Protein 8CKG (pdb70)

Radius of gyration: 29.73 Å; Cα contacts (8 Å, |Δi|>4): 485; chains: 2; bounding box: 38×96×74 Å

B-factor: mean 51.29, std 24.25, range [19.47, 117.97]

Organism: Homo sapiens (NCBI:txid9606)

Sequence (209 aa):
MFWTGWGPWERCTAQCGGGIQARRRICENGPDCAGCNVEYQSCNTNPCPELKKTTPWTPWTPVHYEQRFRYTCKARLADPNLLEVGRQRIEMRYCCMFWTGWGPWERCTAQCGGGIQARRRICENGPDCAGCNVEYQSCNTNPCPELKKTTPWTPWTPVNHYEQRFRYTCKARLADPNLLEVGRQRIEMRYCSSDGTSGCSTGTLEVLF

Foldseek 3Di:
DAKDDKADWDDFPDQACKTKTKIAIDDPPDHDDPDDGMDMDIDRHHWADKDKDKDDWDDWDDPVDTDIDIDMDIDRDNDCVVDDDDDDDDDDDDDD/DDKDDKDDFDDFPDQAQKGKTKIFIDDPPDDDDPDDGMDMDIDRNHFADKDKDKDDWDDWDCDVPDTDIDIGMDIDRDNDCVVDDDDDDDDDDDDCPPVNHDVHPDHDDDDDD

Structure (mmCIF, N/CA/C/O backbone):
data_8CKG
#
_entry.id   8CKG
#
_cell.length_a   105.081
_cell.length_b   29.286
_cell.length_c   90.429
_cell.angle_alpha   90.00
_cell.angle_beta   100.46
_cell.angle_gamma   90.00
#
_symmetry.space_group_name_H-M   'C 1 2 1'
#
loop_
_entity.id
_entity.type
_entity.pdbx_description
1 polymer Semaphorin-5A
2 non-polymer 'SULFATE ION'
3 non-polymer alpha-D-mannopyranose
4 water water
#
loop_
_atom_site.group_PDB
_atom_site.id
_atom_site.type_symbol
_atom_site.label_atom_id
_atom_site.label_alt_id
_atom_site.label_comp_id
_atom_site.label_asym_id
_atom_site.label_entity_id
_atom_site.label_seq_id
_atom_site.pdbx_PDB_ins_code
_atom_site.Cartn_x
_atom_site.Cartn_y
_atom_site.Cartn_z
_atom_site.occupancy
_atom_site.B_iso_or_equiv
_atom_site.auth_seq_id
_atom_site.auth_comp_id
_atom_site.auth_asym_id
_atom_site.auth_atom_id
_atom_site.pdbx_PDB_model_num
ATOM 1 N N . MET A 1 6 ? 11.671 -33.818 35.643 1.00 104.38 654 MET A N 1
ATOM 2 C CA . MET A 1 6 ? 11.200 -33.027 36.776 1.00 100.88 654 MET A CA 1
ATOM 3 C C . MET A 1 6 ? 12.038 -33.245 38.032 1.00 101.40 654 MET A C 1
ATOM 4 O O . MET A 1 6 ? 12.083 -34.347 38.574 1.00 99.81 654 MET A O 1
ATOM 9 N N . PHE A 1 7 ? 12.680 -32.183 38.508 1.00 97.26 655 PHE A N 1
ATOM 10 C CA . PHE A 1 7 ? 13.475 -32.234 39.725 1.00 95.27 655 PHE A CA 1
ATOM 11 C C . PHE A 1 7 ? 13.314 -30.919 40.475 1.00 95.82 655 PHE A C 1
ATOM 12 O O . PHE A 1 7 ? 13.218 -29.854 39.858 1.00 94.39 655 PHE A O 1
ATOM 20 N N . TRP A 1 8 ? 13.276 -30.997 41.803 1.00 92.79 656 TRP A N 1
ATOM 21 C CA . TRP A 1 8 ? 13.228 -29.785 42.608 1.00 86.99 656 TRP A CA 1
ATOM 22 C C . TRP A 1 8 ? 14.539 -29.021 42.503 1.00 87.65 656 TRP A C 1
ATOM 23 O O . TRP A 1 8 ? 15.613 -29.604 42.336 1.00 89.37 656 TRP A O 1
ATOM 34 N N . THR A 1 9 ? 14.445 -27.701 42.613 1.00 86.49 657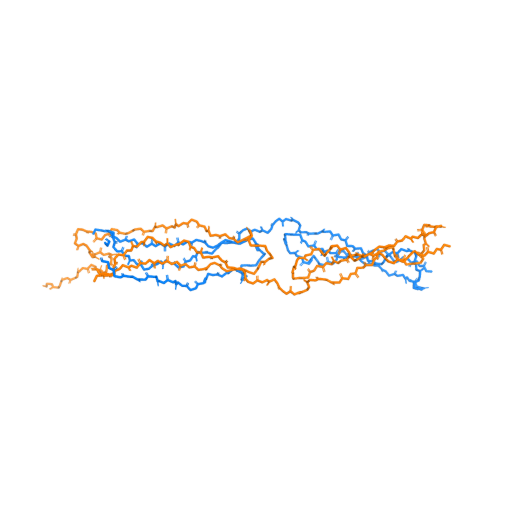 THR A N 1
ATOM 35 C CA . THR A 1 9 ? 15.635 -26.933 42.920 1.00 86.43 657 THR A CA 1
ATOM 36 C C . THR A 1 9 ? 15.917 -27.032 44.415 1.00 83.59 657 THR A C 1
ATOM 37 O O . THR A 1 9 ? 15.105 -27.534 45.198 1.00 81.55 657 THR A O 1
ATOM 41 N N . GLY A 1 10 ? 17.088 -26.552 44.816 1.00 83.64 658 GLY A N 1
ATOM 42 C CA . GLY A 1 10 ? 17.373 -26.451 46.232 1.00 80.97 658 GLY A CA 1
ATOM 43 C C . GLY A 1 10 ? 16.411 -25.500 46.918 1.00 79.28 658 GLY A C 1
ATOM 44 O O . GLY A 1 10 ? 15.815 -24.621 46.291 1.00 81.07 658 GLY A O 1
ATOM 45 N N . TRP A 1 11 ? 16.242 -25.694 48.222 1.00 79.58 659 TRP A N 1
ATOM 46 C CA . TRP A 1 11 ? 15.359 -24.822 48.986 1.00 72.81 659 TRP A CA 1
ATOM 47 C C . TRP A 1 11 ? 15.874 -23.387 48.971 1.00 80.59 659 TRP A C 1
ATOM 48 O O . TRP A 1 11 ? 17.077 -23.140 49.096 1.00 82.56 659 TRP A O 1
ATOM 59 N N . GLY A 1 12 ? 14.951 -22.435 48.823 1.00 76.70 660 GLY A N 1
ATOM 60 C CA . GLY A 1 12 ? 15.269 -21.035 48.990 1.00 72.12 660 GLY A CA 1
ATOM 61 C C . GLY A 1 12 ? 15.405 -20.686 50.458 1.00 71.25 660 GLY A C 1
ATOM 62 O O . GLY A 1 12 ? 15.089 -21.491 51.339 1.00 69.41 660 GLY A O 1
ATOM 63 N N . PRO A 1 13 ? 15.880 -19.480 50.753 1.00 75.39 661 PRO A N 1
ATOM 64 C CA . PRO A 1 13 ? 16.084 -19.092 52.153 1.00 66.82 661 PRO A CA 1
ATOM 65 C C . PRO A 1 13 ? 14.758 -18.876 52.866 1.00 68.39 661 PRO A C 1
ATOM 66 O O . PRO A 1 13 ? 13.718 -18.645 52.244 1.00 70.25 661 PRO A O 1
ATOM 70 N N . TRP A 1 14 ? 14.800 -18.978 54.197 1.00 67.34 662 TRP A N 1
ATOM 71 C CA . TRP A 1 14 ? 13.609 -18.710 54.995 1.00 62.12 662 TRP A CA 1
ATOM 72 C C . TRP A 1 14 ? 13.163 -17.262 54.812 1.00 60.88 662 TRP A C 1
ATOM 73 O O . TRP A 1 14 ? 13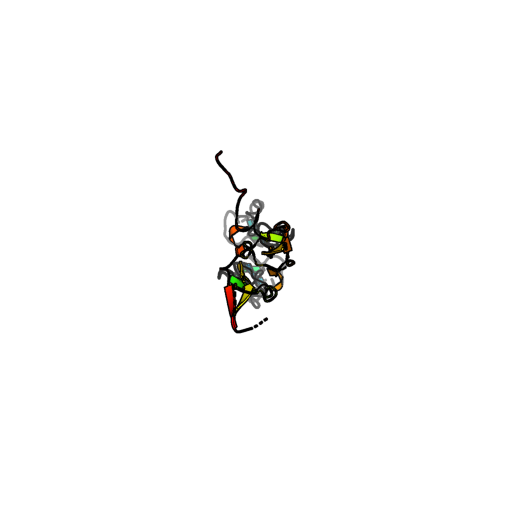.970 -16.334 54.910 1.00 58.22 662 TRP A O 1
ATOM 84 N N . GLU A 1 15 ? 11.870 -17.073 54.555 1.00 61.58 663 GLU A N 1
ATOM 85 C CA . GLU A 1 15 ? 11.288 -15.748 54.430 1.00 57.32 663 GLU A CA 1
ATOM 86 C C . GLU A 1 15 ? 11.244 -15.041 55.790 1.00 61.78 663 GLU A C 1
ATOM 87 O O . GLU A 1 15 ? 11.529 -15.625 56.842 1.00 57.29 663 GLU A O 1
ATOM 93 N N . ARG A 1 16 ? 10.891 -13.755 55.758 1.00 61.99 664 ARG A N 1
ATOM 94 C CA . ARG A 1 16 ? 10.830 -12.969 56.982 1.00 54.13 664 ARG A CA 1
ATOM 95 C C . ARG A 1 16 ? 9.841 -13.591 57.960 1.00 56.12 664 ARG A C 1
ATOM 96 O O . ARG A 1 16 ? 8.769 -14.062 57.573 1.00 61.62 664 ARG A O 1
ATOM 98 N N . CYS A 1 17 ? 10.226 -13.622 59.229 1.00 50.57 665 CYS A N 1
ATOM 99 C CA . CYS A 1 17 ? 9.336 -14.108 60.273 1.00 52.03 665 CYS A CA 1
ATOM 100 C C . CYS A 1 17 ? 8.092 -13.229 60.376 1.00 52.95 665 CYS A C 1
ATOM 101 O O . CYS A 1 17 ? 8.170 -12.000 60.287 1.00 53.31 665 CYS A O 1
ATOM 104 N N . THR A 1 18 ? 6.932 -13.864 60.572 1.00 50.52 666 THR A N 1
ATOM 105 C CA . THR A 1 18 ? 5.690 -13.101 60.690 1.00 53.42 666 THR A CA 1
ATOM 106 C C . THR A 1 18 ? 5.593 -12.328 61.992 1.00 53.19 666 THR A C 1
ATOM 107 O O . THR A 1 18 ? 4.728 -11.455 62.109 1.00 54.37 666 THR A O 1
ATOM 111 N N . ALA A 1 19 ? 6.440 -12.628 62.972 1.00 48.09 667 ALA A N 1
ATOM 112 C CA . ALA A 1 19 ? 6.440 -11.919 64.241 1.00 45.00 667 ALA A CA 1
ATOM 113 C C . ALA A 1 19 ? 7.867 -11.565 64.631 1.00 47.14 667 ALA A C 1
ATOM 114 O O . ALA A 1 19 ? 8.815 -12.272 64.274 1.00 43.09 667 ALA A O 1
ATOM 116 N N . GLN A 1 20 ? 8.012 -10.465 65.376 1.00 43.33 668 GLN A N 1
ATOM 117 C CA . GLN A 1 20 ? 9.296 -10.086 65.952 1.00 42.40 668 GLN A CA 1
ATOM 118 C C . GLN A 1 20 ? 9.560 -10.759 67.288 1.00 40.22 668 GLN A C 1
ATOM 119 O O . GLN A 1 20 ? 10.719 -10.860 67.701 1.00 44.77 668 GLN A O 1
ATOM 125 N N . CYS A 1 21 ? 8.514 -11.221 67.962 1.00 39.56 669 CYS A N 1
ATOM 126 C CA . CYS A 1 21 ? 8.621 -11.840 69.274 1.00 38.76 669 CYS A CA 1
ATOM 127 C C . CYS A 1 21 ? 7.356 -12.650 69.512 1.00 37.01 669 CYS A C 1
ATOM 128 O O . CYS A 1 21 ? 6.388 -12.560 68.759 1.00 42.29 669 CYS A O 1
ATOM 131 N N . GLY A 1 22 ? 7.378 -13.450 70.569 1.00 33.93 670 GLY A N 1
ATOM 132 C CA . GLY A 1 22 ? 6.182 -14.169 70.949 1.00 40.85 670 GLY A CA 1
ATOM 133 C C . GLY A 1 22 ? 5.813 -15.331 70.063 1.00 44.18 670 GLY A C 1
ATOM 134 O O . GLY A 1 22 ? 4.752 -15.927 70.268 1.00 48.97 670 GLY A O 1
ATOM 135 N N . GLY A 1 23 ? 6.656 -15.682 69.093 1.00 39.38 671 GLY A N 1
ATOM 136 C CA . GLY A 1 23 ? 6.413 -16.830 68.251 1.00 37.18 671 GLY A CA 1
ATOM 137 C C . GLY A 1 23 ? 5.699 -16.452 66.973 1.00 42.46 671 GLY A C 1
ATOM 138 O O . GLY A 1 23 ? 4.524 -16.069 66.999 1.00 42.87 671 GLY A O 1
ATOM 139 N N . GLY A 1 24 ? 6.421 -16.510 65.855 1.00 42.56 672 GLY A N 1
ATOM 140 C CA . GLY A 1 24 ? 5.837 -16.377 64.535 1.00 48.09 672 GLY A CA 1
ATOM 141 C C . GLY A 1 24 ? 6.193 -17.560 63.657 1.00 41.73 672 GLY A C 1
ATOM 142 O O . GLY A 1 24 ? 6.638 -18.599 64.149 1.00 47.43 672 GLY A O 1
ATOM 143 N N . ILE A 1 25 ? 6.004 -17.423 62.349 1.00 49.77 673 ILE A N 1
ATOM 144 C CA . ILE A 1 25 ? 6.348 -18.479 61.410 1.00 54.28 673 ILE A CA 1
ATOM 145 C C . ILE A 1 25 ? 7.088 -17.874 60.222 1.00 51.23 673 ILE A C 1
ATOM 146 O O . ILE A 1 25 ? 6.993 -16.676 59.933 1.00 51.76 673 ILE A O 1
ATOM 151 N N . GLN A 1 26 ? 7.851 -18.727 59.542 1.00 51.93 674 GLN A N 1
ATOM 152 C CA . GLN A 1 26 ? 8.547 -18.355 58.320 1.00 51.35 674 GLN A CA 1
ATOM 153 C C . GLN A 1 26 ? 8.487 -19.527 57.357 1.00 56.02 674 GLN A C 1
ATOM 154 O O . GLN A 1 26 ? 8.364 -20.681 57.774 1.00 54.23 674 GLN A O 1
ATOM 160 N N . ALA A 1 27 ? 8.571 -19.223 56.063 1.00 57.92 675 ALA A N 1
ATOM 161 C CA . ALA A 1 27 ? 8.494 -20.237 55.027 1.00 55.32 675 ALA A CA 1
ATOM 162 C C . ALA A 1 27 ? 9.760 -20.231 54.186 1.00 63.70 675 ALA A C 1
ATOM 163 O O . ALA A 1 27 ? 10.425 -19.200 54.035 1.00 59.13 675 ALA A O 1
ATOM 165 N N . ARG A 1 28 ? 10.085 -21.408 53.654 1.00 64.79 676 ARG A N 1
ATOM 166 C CA . ARG A 1 28 ? 11.118 -21.606 52.650 1.00 61.20 676 ARG A CA 1
ATOM 167 C C . ARG A 1 28 ? 10.459 -22.255 51.439 1.00 68.83 676 ARG A C 1
ATOM 168 O O . ARG A 1 28 ? 9.454 -22.966 51.571 1.00 69.68 676 ARG A O 1
ATOM 176 N N . ARG A 1 29 ? 11.001 -21.998 50.252 1.00 67.64 677 ARG A N 1
ATOM 177 C CA . ARG A 1 29 ? 10.352 -22.461 49.035 1.00 70.66 677 ARG A CA 1
ATOM 178 C C . ARG A 1 29 ? 11.383 -23.013 48.062 1.00 70.91 677 ARG A C 1
ATOM 179 O O . ARG A 1 29 ? 12.582 -22.744 48.172 1.00 71.29 677 ARG A O 1
ATOM 187 N N . ARG A 1 30 ? 10.888 -23.814 47.116 1.00 76.34 678 ARG A N 1
ATOM 188 C CA . ARG A 1 30 ? 11.670 -24.343 46.003 1.00 75.80 678 ARG A CA 1
ATOM 189 C C . ARG A 1 30 ? 10.714 -24.634 44.851 1.00 78.45 678 ARG A C 1
ATOM 190 O O . ARG A 1 30 ? 9.495 -24.703 45.032 1.00 76.99 678 ARG A O 1
ATOM 198 N N . ILE A 1 31 ? 11.276 -24.809 43.655 1.00 80.77 679 ILE A N 1
ATOM 199 C CA . ILE A 1 31 ? 10.494 -24.905 42.427 1.00 83.12 679 ILE A CA 1
ATOM 200 C C . ILE A 1 31 ? 10.758 -26.246 41.758 1.00 85.22 679 ILE A C 1
ATOM 201 O O . ILE A 1 31 ? 11.900 -26.714 41.713 1.00 86.14 679 ILE A O 1
ATOM 203 N N . CYS A 1 32 ? 9.698 -26.865 41.248 1.00 86.16 680 CYS A N 1
ATOM 204 C CA . CYS A 1 32 ? 9.824 -28.101 40.479 1.00 88.53 680 CYS A CA 1
ATOM 205 C C . CYS A 1 32 ? 10.073 -27.742 39.020 1.00 91.71 680 CYS A C 1
ATOM 206 O O . CYS A 1 32 ? 9.157 -27.336 38.304 1.00 92.81 680 CYS A O 1
ATOM 209 N N . GLU A 1 33 ? 11.313 -27.902 38.571 1.00 93.41 681 GLU A N 1
ATOM 210 C CA . GLU A 1 33 ? 11.668 -27.556 37.203 1.00 98.71 681 GLU A CA 1
ATOM 211 C C . GLU A 1 33 ? 11.225 -28.642 36.231 1.00 103.58 681 GLU A C 1
ATOM 212 O O . GLU A 1 33 ? 11.236 -29.833 36.556 1.00 100.12 681 GLU A O 1
ATOM 218 N N . ASN A 1 34 ? 10.821 -28.210 35.033 1.00 107.63 682 ASN A N 1
ATOM 219 C CA . ASN A 1 34 ? 10.488 -29.089 33.905 1.00 117.97 682 ASN A CA 1
ATOM 220 C C . ASN A 1 34 ? 9.197 -29.876 34.128 1.00 115.17 682 ASN A C 1
ATOM 221 O O . ASN A 1 34 ? 9.037 -30.975 33.589 1.00 113.75 682 ASN A O 1
ATOM 226 N N . GLY A 1 35 ? 8.264 -29.332 34.907 1.00 109.54 683 GLY A N 1
ATOM 227 C CA . GLY A 1 35 ? 7.000 -29.990 35.135 1.00 103.10 683 GLY A CA 1
ATOM 228 C C . GLY A 1 35 ? 6.411 -29.629 36.479 1.00 103.35 683 GLY A C 1
ATOM 229 O O . GLY A 1 35 ? 7.069 -29.012 37.321 1.00 107.35 683 GLY A O 1
ATOM 230 N N . PRO A 1 36 ? 5.154 -30.006 36.710 1.00 106.34 684 PRO A N 1
ATOM 231 C CA . PRO A 1 36 ? 4.510 -29.659 37.984 1.00 105.48 684 PRO A CA 1
ATOM 232 C C . PRO A 1 36 ? 4.704 -30.702 39.077 1.00 107.34 684 PRO A C 1
ATOM 233 O O . PRO A 1 36 ? 4.759 -30.357 40.263 1.00 106.88 684 PRO A O 1
ATOM 237 N N . ASP A 1 37 ? 4.830 -31.968 38.692 1.00 110.61 685 ASP A N 1
ATOM 238 C CA . ASP A 1 37 ? 4.591 -33.096 39.598 1.00 108.92 685 ASP A CA 1
ATOM 239 C C . ASP A 1 37 ? 5.875 -3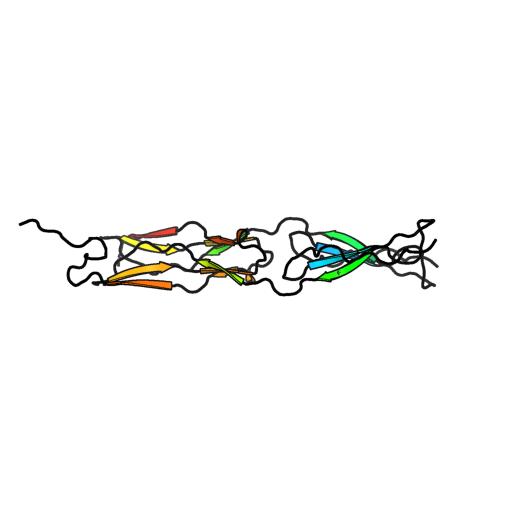3.701 40.158 1.00 104.35 685 ASP A C 1
ATOM 240 O O . ASP A 1 37 ? 6.062 -34.918 40.110 1.00 104.92 685 ASP A O 1
ATOM 245 N N . CYS A 1 38 ? 6.773 -32.892 40.713 1.00 99.17 686 CYS A N 1
ATOM 246 C CA . CYS A 1 38 ? 7.834 -33.466 41.528 1.00 91.84 686 CYS A CA 1
ATOM 247 C C . CYS A 1 38 ? 7.225 -34.071 42.788 1.00 88.07 686 CYS A C 1
ATOM 248 O O . CYS A 1 38 ? 6.170 -33.641 43.258 1.00 86.52 686 CYS A O 1
ATOM 251 N N . ALA A 1 39 ? 7.889 -35.084 43.333 1.00 88.40 687 ALA A N 1
ATOM 252 C CA . ALA A 1 39 ? 7.407 -35.712 44.555 1.00 86.85 687 ALA A CA 1
ATOM 253 C C . ALA A 1 39 ? 7.809 -34.886 45.770 1.00 83.64 687 ALA A C 1
ATOM 254 O O . ALA A 1 39 ? 8.991 -34.587 45.971 1.00 83.23 687 ALA A O 1
ATOM 256 N N . GLY A 1 40 ? 6.831 -34.528 46.581 1.00 81.53 688 GLY A N 1
ATOM 257 C CA . GLY A 1 40 ? 7.087 -33.784 47.791 1.00 78.48 688 GLY A CA 1
ATOM 258 C C . GLY A 1 40 ? 6.502 -32.388 47.748 1.00 79.94 688 GLY A C 1
ATOM 259 O O . GLY A 1 40 ? 5.600 -32.079 46.964 1.00 80.33 688 GLY A O 1
ATOM 260 N N . CYS A 1 41 ? 7.060 -31.519 48.587 1.00 74.39 689 CYS A N 1
ATOM 261 C CA . CYS A 1 41 ? 6.481 -30.221 48.882 1.00 72.44 689 CYS A CA 1
ATOM 262 C C . CYS A 1 41 ? 7.389 -29.105 48.389 1.00 72.44 689 CYS A C 1
ATOM 263 O O . CYS A 1 41 ? 8.619 -29.241 48.359 1.00 72.91 689 CYS A O 1
ATOM 266 N N . ASN A 1 42 ? 6.762 -27.997 47.999 1.00 72.19 690 ASN A N 1
ATOM 267 C CA . ASN A 1 42 ? 7.477 -26.812 47.542 1.00 73.60 690 ASN A CA 1
ATOM 268 C C . ASN A 1 42 ? 7.621 -25.746 48.620 1.00 69.72 690 ASN A C 1
ATOM 269 O O . ASN A 1 42 ? 8.344 -24.765 48.411 1.00 69.70 690 ASN A O 1
ATOM 274 N N . VAL A 1 43 ? 6.932 -25.895 49.744 1.00 73.18 691 VAL A N 1
ATOM 275 C CA . VAL A 1 43 ? 7.001 -24.930 50.831 1.00 64.83 691 VAL A CA 1
ATOM 276 C C . VAL A 1 43 ? 7.129 -25.688 52.143 1.00 66.54 691 VAL A C 1
ATOM 277 O O . VAL A 1 43 ? 6.560 -26.772 52.309 1.00 66.11 691 VAL A O 1
ATOM 281 N N . GLU A 1 44 ? 7.914 -25.134 53.059 1.00 61.00 692 GLU A N 1
ATOM 282 C CA . GLU A 1 44 ? 7.992 -25.616 54.424 1.00 59.14 692 GLU A CA 1
ATOM 283 C C . GLU A 1 44 ? 7.856 -24.423 55.353 1.00 59.03 692 GLU A C 1
ATOM 284 O O . GLU A 1 44 ? 8.226 -23.305 54.999 1.00 56.52 692 GLU A O 1
ATOM 290 N N . TYR A 1 45 ? 7.314 -24.670 56.540 1.00 58.56 693 TYR A N 1
ATOM 291 C CA . TYR A 1 45 ? 7.195 -23.661 57.581 1.00 55.24 693 TYR A CA 1
ATOM 292 C C . TYR A 1 45 ? 7.931 -24.125 58.828 1.00 52.43 693 TYR A C 1
ATOM 293 O O . TYR A 1 45 ? 7.917 -25.311 59.161 1.00 55.98 693 TYR A O 1
ATOM 302 N N . GLN A 1 46 ? 8.579 -23.188 59.515 1.00 54.91 694 GLN A N 1
ATOM 303 C CA . GLN A 1 46 ? 9.118 -23.432 60.844 1.00 51.84 694 GLN A CA 1
ATOM 304 C C . GLN A 1 46 ? 8.779 -22.245 61.735 1.00 51.62 694 GLN A C 1
ATOM 305 O O . GLN A 1 46 ? 8.422 -21.164 61.256 1.00 48.67 694 GLN A O 1
ATOM 311 N N . SER A 1 47 ? 8.856 -22.465 63.044 1.00 46.70 695 SER A N 1
ATOM 312 C CA . SER A 1 47 ? 8.638 -21.371 63.973 1.00 47.20 695 SER A CA 1
ATOM 313 C C . SER A 1 47 ? 9.883 -20.489 64.047 1.00 48.90 695 SER A C 1
ATOM 314 O O . SER A 1 47 ? 11.009 -20.926 63.786 1.00 53.21 695 SER A O 1
ATOM 317 N N . CYS A 1 48 ? 9.669 -19.230 64.411 1.00 41.59 696 CYS A N 1
ATOM 318 C CA . CYS A 1 48 ? 10.764 -18.279 64.517 1.00 45.78 696 CYS A CA 1
ATOM 319 C C . CYS A 1 48 ? 10.399 -17.242 65.563 1.00 40.37 696 CYS A C 1
ATOM 320 O O . CYS A 1 48 ? 9.228 -17.080 65.919 1.00 43.23 696 CYS A O 1
ATOM 323 N N . ASN A 1 49 ? 11.427 -16.551 66.060 1.00 40.46 697 ASN A N 1
ATOM 324 C CA . ASN A 1 49 ? 11.281 -15.456 67.021 1.00 35.54 697 ASN A CA 1
ATOM 325 C C . ASN A 1 49 ? 10.344 -15.850 68.158 1.00 31.78 697 ASN A C 1
ATOM 326 O O . ASN A 1 49 ? 9.343 -15.189 68.446 1.00 33.24 697 ASN A O 1
ATOM 331 N N . THR A 1 50 ? 10.692 -16.961 68.791 1.00 29.23 698 THR A N 1
ATOM 332 C CA . THR A 1 50 ? 10.001 -17.448 69.973 1.00 31.39 698 THR A CA 1
ATOM 333 C C . THR A 1 50 ? 10.466 -16.754 71.251 1.00 32.72 698 THR A C 1
ATOM 334 O O . THR A 1 50 ? 9.946 -17.058 72.330 1.00 32.72 698 THR A O 1
ATOM 338 N N . ASN A 1 51 ? 11.429 -15.850 71.161 1.00 32.89 699 ASN A N 1
ATOM 339 C CA . ASN A 1 51 ? 11.747 -14.993 72.288 1.00 28.59 699 ASN A CA 1
ATOM 340 C C . ASN A 1 51 ? 10.468 -14.301 72.745 1.00 31.93 699 ASN A C 1
ATOM 341 O O . ASN A 1 51 ? 9.732 -13.758 71.904 1.00 31.37 699 ASN A O 1
ATOM 346 N N . PRO A 1 52 ? 10.129 -14.357 74.038 1.00 32.52 700 PRO A N 1
ATOM 347 C CA . PRO A 1 52 ? 8.897 -13.709 74.499 1.00 32.48 700 PRO A CA 1
ATOM 348 C C . PRO A 1 52 ? 8.961 -12.221 74.222 1.00 31.47 700 PRO A C 1
ATOM 349 O O . PRO A 1 52 ? 10.038 -11.613 74.226 1.00 31.80 700 PRO A O 1
ATOM 353 N N . CYS A 1 53 ? 7.799 -11.645 73.947 1.00 30.71 701 CYS A N 1
ATOM 354 C CA . CYS A 1 53 ? 7.735 -10.203 73.762 1.00 30.38 701 CYS A CA 1
ATOM 355 C C . CYS A 1 53 ? 8.140 -9.500 75.050 1.00 28.69 701 CYS A C 1
ATOM 356 O O . CYS A 1 53 ? 7.869 -10.006 76.152 1.00 30.43 701 CYS A O 1
ATOM 359 N N . PRO A 1 54 ? 8.819 -8.363 74.959 1.00 25.68 702 PRO A N 1
ATOM 360 C CA . PRO A 1 54 ? 9.179 -7.625 76.166 1.00 30.30 702 PRO A CA 1
ATOM 361 C C . PRO A 1 54 ? 7.937 -7.061 76.826 1.00 24.41 702 PRO A C 1
ATOM 362 O O . PRO A 1 54 ? 6.881 -6.884 76.209 1.00 27.10 702 PRO A O 1
ATOM 366 N N . GLU A 1 55 ? 8.048 -6.799 78.113 1.00 24.34 703 GLU A N 1
ATOM 367 C CA . GLU A 1 55 ? 6.976 -6.073 78.786 1.00 24.77 703 GLU A CA 1
ATOM 368 C C . GLU A 1 55 ? 7.211 -4.581 78.586 1.00 23.48 703 GLU A C 1
ATOM 369 O O . GLU A 1 55 ? 8.153 -4.021 79.152 1.00 21.85 703 GLU A O 1
ATOM 375 N N . LEU A 1 56 ? 6.354 -3.940 77.787 1.00 22.68 704 LEU A N 1
ATOM 376 C CA . LEU A 1 56 ? 6.429 -2.506 77.556 1.00 24.04 704 LEU A CA 1
ATOM 377 C C . LEU A 1 56 ? 5.597 -1.769 78.600 1.00 24.79 704 LEU A C 1
ATOM 378 O O . LEU A 1 56 ? 4.527 -2.233 78.991 1.00 24.37 704 LEU A O 1
ATOM 383 N N . LYS A 1 57 ? 6.110 -0.630 79.067 1.00 27.08 705 LYS A N 1
ATOM 384 C CA . LYS A 1 57 ? 5.514 0.093 80.182 1.00 24.95 705 LYS A CA 1
ATOM 385 C C . LYS A 1 57 ? 5.387 1.584 79.867 1.00 26.84 705 LYS A C 1
ATOM 386 O O . LYS A 1 57 ? 6.320 2.215 79.358 1.00 23.99 705 LYS A O 1
ATOM 392 N N . LYS A 1 58 ? 4.224 2.137 80.178 1.00 22.07 706 LYS A N 1
ATOM 393 C CA . LYS A 1 58 ? 3.958 3.562 80.033 1.00 25.12 706 LYS A CA 1
ATOM 394 C C . LYS A 1 58 ? 3.342 4.044 81.333 1.00 24.70 706 LYS A C 1
ATOM 395 O O . LYS A 1 58 ? 2.436 3.397 81.862 1.00 24.31 706 LYS A O 1
ATOM 401 N N . THR A 1 59 ? 3.830 5.163 81.848 1.00 24.56 707 THR A N 1
ATOM 402 C CA . THR A 1 59 ? 3.243 5.736 83.046 1.00 23.72 707 THR A CA 1
ATOM 403 C C . THR A 1 59 ? 1.961 6.496 82.704 1.00 26.81 707 THR A C 1
ATOM 404 O O . THR A 1 59 ? 1.851 7.127 81.645 1.00 24.08 707 THR A O 1
ATOM 408 N N . THR A 1 60 ? 0.996 6.471 83.634 1.00 23.64 708 THR A N 1
ATOM 409 C CA . THR A 1 60 ? -0.140 7.379 83.538 1.00 25.10 708 THR A CA 1
ATOM 410 C C . THR A 1 60 ? 0.308 8.786 83.922 1.00 24.33 708 THR A C 1
ATOM 411 O O . THR A 1 60 ? 1.315 8.968 84.620 1.00 22.35 708 THR A O 1
ATOM 415 N N . PRO A 1 61 ? -0.424 9.809 83.479 1.00 25.03 709 PRO A N 1
ATOM 416 C CA . PRO A 1 61 ? -0.227 11.143 84.046 1.00 28.77 709 PRO A CA 1
ATOM 417 C C . PRO A 1 61 ? -0.398 11.111 85.561 1.00 28.40 709 PRO A C 1
ATOM 418 O O . PRO A 1 61 ? -1.072 10.236 86.115 1.00 25.05 709 PRO A O 1
ATOM 422 N N . TRP A 1 62 ? 0.240 12.068 86.230 1.00 27.07 710 TRP A N 1
ATOM 423 C CA . TRP A 1 62 ? -0.048 12.313 87.637 1.00 27.66 710 TRP A CA 1
ATOM 424 C C . TRP A 1 62 ? -1.456 12.866 87.808 1.00 24.69 710 TRP A C 1
ATOM 425 O O . TRP A 1 62 ? -1.932 13.679 87.005 1.00 28.02 710 TRP A O 1
ATOM 436 N N . THR A 1 63 ? -2.115 12.459 88.891 1.00 23.07 711 THR A N 1
ATOM 437 C CA . THR A 1 63 ? -3.319 13.148 89.318 1.00 24.60 711 THR A CA 1
ATOM 438 C C . THR A 1 63 ? -2.956 14.581 89.711 1.00 27.61 711 THR A C 1
ATOM 439 O O . THR A 1 63 ? -1.761 14.910 89.831 1.00 24.54 711 THR A O 1
ATOM 443 N N . PRO A 1 64 ? -3.933 15.461 89.924 1.00 25.46 712 PRO A N 1
ATOM 444 C CA . PRO A 1 64 ? -3.617 16.775 90.497 1.00 27.30 712 PRO A CA 1
ATOM 445 C C . PRO A 1 64 ? -3.079 16.631 91.911 1.00 28.77 712 PRO A C 1
ATOM 446 O O . PRO A 1 64 ? -3.263 15.608 92.574 1.00 26.87 712 PRO A O 1
ATOM 450 N N . TRP A 1 65 ? -2.402 17.681 92.371 1.00 27.74 713 TRP A N 1
ATOM 451 C CA . TRP A 1 65 ? -1.950 17.714 93.754 1.00 25.55 713 TRP A CA 1
ATOM 452 C C . TRP A 1 65 ? -3.153 17.912 94.660 1.00 30.62 713 TRP A C 1
ATOM 453 O O . TRP A 1 65 ? -4.037 18.721 94.369 1.00 35.61 713 TRP A O 1
ATOM 464 N N . THR A 1 66 ? -3.207 17.157 95.751 1.00 33.94 714 THR A N 1
ATOM 465 C CA . THR A 1 66 ? -4.324 17.230 96.684 1.00 31.25 714 THR A CA 1
ATOM 466 C C . THR A 1 66 ? -3.766 17.260 98.100 1.00 30.97 714 THR A C 1
ATOM 467 O O . THR A 1 66 ? -2.680 16.739 98.338 1.00 28.80 714 THR A O 1
ATOM 471 N N . PRO A 1 67 ? -4.468 17.855 99.052 1.00 39.88 715 PRO A N 1
ATOM 472 C CA . PRO A 1 67 ? -3.891 17.974 100.399 1.00 42.71 715 PRO A CA 1
ATOM 473 C C . PRO A 1 67 ? -3.933 16.662 101.175 1.00 45.29 715 PRO A C 1
ATOM 474 O O . PRO A 1 67 ? -4.769 15.789 100.932 1.00 42.41 715 PRO A O 1
ATOM 478 N N . VAL A 1 68 ? -2.992 16.532 102.113 1.00 42.78 716 VAL A N 1
ATOM 479 C CA . VAL A 1 68 ? -2.979 15.420 103.065 1.00 48.47 716 VAL A CA 1
ATOM 480 C C . VAL A 1 68 ? -3.224 15.997 104.449 1.00 51.33 716 VAL A C 1
ATOM 481 O O . VAL A 1 68 ? -4.222 15.678 105.090 1.00 78.69 716 VAL A O 1
ATOM 485 N N . HIS A 1 76 ? 0.333 21.343 105.482 1.00 51.48 724 HIS A N 1
ATOM 486 C CA . HIS A 1 76 ? 1.671 20.794 105.634 1.00 41.70 724 HIS A CA 1
ATOM 487 C C . HIS A 1 76 ? 2.116 20.038 104.360 1.00 37.40 724 HIS A C 1
ATOM 488 O O . HIS A 1 76 ? 3.196 20.331 103.837 1.00 31.50 724 HIS A O 1
ATOM 490 N N . TYR A 1 77 ? 1.306 19.102 103.836 1.00 30.36 725 TYR A N 1
ATOM 491 C CA . TYR A 1 77 ? 1.715 18.292 102.696 1.00 26.90 725 TYR A CA 1
ATOM 492 C C . TYR A 1 77 ? 0.608 18.155 101.666 1.00 31.98 725 TYR A C 1
ATOM 493 O O . TYR A 1 77 ? -0.571 18.129 102.002 1.00 31.84 725 TYR A O 1
ATOM 502 N N . GLU A 1 78 ? 1.014 18.013 100.408 1.00 24.90 726 GLU A N 1
ATOM 503 C CA . GLU A 1 78 ? 0.143 17.633 99.306 1.00 23.60 726 GLU A CA 1
ATOM 504 C C . GLU A 1 78 ? 0.685 16.355 98.686 1.00 28.19 726 GLU A C 1
ATOM 505 O O . GLU A 1 78 ? 1.867 16.021 98.841 1.00 23.54 726 GLU A O 1
ATOM 511 N N . GLN A 1 79 ? -0.189 15.638 97.978 1.00 25.30 727 GLN A N 1
ATOM 512 C CA . GLN A 1 79 ? 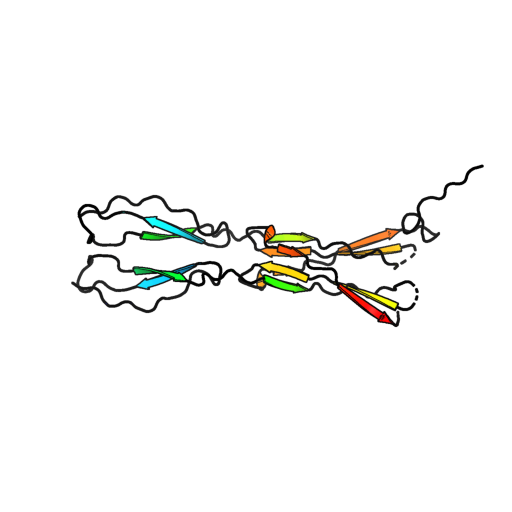0.168 14.360 97.378 1.00 24.32 727 GLN A CA 1
ATOM 513 C C . GLN A 1 79 ? -0.506 14.226 96.020 1.00 24.93 727 GLN A C 1
ATOM 514 O O . GLN A 1 79 ? -1.544 14.852 95.758 1.00 23.80 727 GLN A O 1
ATOM 520 N N . ARG A 1 80 ? 0.099 13.403 95.157 1.00 24.88 728 ARG A N 1
ATOM 521 C CA . ARG A 1 80 ? -0.488 13.009 93.876 1.00 21.86 728 ARG A CA 1
ATOM 522 C C . ARG A 1 80 ? -0.109 11.561 93.573 1.00 23.64 728 ARG A C 1
ATOM 523 O O . ARG A 1 80 ? 0.785 10.976 94.199 1.00 23.33 728 ARG A O 1
ATOM 531 N N . PHE A 1 81 ? -0.816 10.968 92.617 1.00 21.55 729 PHE A N 1
ATOM 532 C CA . PHE A 1 81 ? -0.748 9.533 92.372 1.00 21.96 729 PHE A CA 1
ATOM 533 C C . PHE A 1 81 ? -0.548 9.270 90.891 1.00 23.05 729 PHE A C 1
ATOM 534 O O . PHE A 1 81 ? -0.958 10.066 90.039 1.00 20.51 729 PHE A O 1
ATOM 542 N N . ARG A 1 82 ? 0.079 8.145 90.581 1.00 25.04 730 ARG A N 1
ATOM 543 C CA . ARG A 1 82 ? 0.101 7.652 89.207 1.00 22.64 730 ARG A CA 1
ATOM 544 C C . ARG A 1 82 ? 0.175 6.136 89.244 1.00 23.49 730 ARG A C 1
ATOM 545 O O . ARG A 1 82 ? 0.399 5.529 90.294 1.00 25.04 730 ARG A O 1
ATOM 553 N N . TYR A 1 83 ? -0.013 5.532 88.078 1.00 20.58 731 TYR A N 1
ATOM 554 C CA . TYR A 1 83 ? 0.151 4.100 87.882 1.00 22.15 731 TYR A CA 1
ATOM 555 C C . TYR A 1 83 ? 1.027 3.897 86.665 1.00 24.29 731 TYR A C 1
ATOM 556 O O . TYR A 1 83 ? 1.406 4.853 85.986 1.00 22.74 731 TYR A O 1
ATOM 565 N N . THR A 1 84 ? 1.355 2.648 86.391 1.00 25.38 732 THR A N 1
ATOM 566 C CA . THR A 1 84 ? 2.037 2.251 85.172 1.00 23.79 732 THR A CA 1
ATOM 567 C C . THR A 1 84 ? 1.112 1.296 84.419 1.00 25.25 732 THR A C 1
ATOM 568 O O . THR A 1 84 ? 0.393 0.508 85.040 1.00 27.39 732 THR A O 1
ATOM 572 N N . CYS A 1 85 ? 1.076 1.411 83.090 1.00 24.47 733 CYS A N 1
ATOM 573 C CA . CYS A 1 85 ? 0.377 0.459 82.232 1.00 23.48 733 CYS A CA 1
ATOM 574 C C . CYS A 1 85 ? 1.419 -0.431 81.570 1.00 23.64 733 CYS A C 1
ATOM 575 O O . CYS A 1 85 ? 2.399 0.082 81.025 1.00 26.97 733 CYS A O 1
ATOM 578 N N . LYS A 1 86 ? 1.224 -1.756 81.631 1.00 23.15 734 LYS A N 1
ATOM 579 C CA . LYS A 1 86 ? 2.208 -2.731 81.150 1.00 23.84 734 LYS A CA 1
ATOM 580 C C . LYS A 1 86 ? 1.570 -3.743 80.201 1.00 27.53 734 LYS A C 1
ATOM 581 O O . LYS A 1 86 ? 0.529 -4.321 80.522 1.00 29.14 734 LYS A O 1
ATOM 587 N N . ALA A 1 87 ? 2.198 -3.978 79.047 1.00 29.03 735 ALA A N 1
ATOM 588 C CA . ALA A 1 87 ? 1.729 -5.009 78.126 1.00 22.20 735 ALA A CA 1
ATOM 589 C C . ALA A 1 87 ? 2.901 -5.726 77.463 1.00 26.44 735 ALA A C 1
ATOM 590 O O . ALA A 1 87 ? 3.924 -5.115 77.145 1.00 25.79 735 ALA A O 1
ATOM 592 N N . ARG A 1 88 ? 2.731 -7.031 77.220 1.00 26.01 736 ARG A N 1
ATOM 593 C CA . ARG A 1 88 ? 3.676 -7.828 76.424 1.00 28.05 736 ARG A CA 1
ATOM 594 C C . ARG A 1 88 ? 3.421 -7.601 74.930 1.00 29.63 736 ARG A C 1
ATOM 595 O O . ARG A 1 88 ? 2.545 -8.231 74.339 1.00 34.80 736 ARG A O 1
ATOM 603 N N . LEU A 1 89 ? 4.223 -6.740 74.303 1.00 29.98 737 LEU A N 1
ATOM 604 C CA . LEU A 1 89 ? 4.002 -6.252 72.947 1.00 35.80 737 LEU A CA 1
ATOM 605 C C . LEU A 1 89 ? 5.330 -6.160 72.221 1.00 30.02 737 LEU A C 1
ATOM 606 O O . LEU A 1 89 ? 6.382 -5.992 72.833 1.00 29.63 737 LEU A O 1
ATOM 611 N N . ALA A 1 90 ? 5.263 -6.223 70.894 1.00 30.67 738 ALA A N 1
ATOM 612 C CA . ALA A 1 90 ? 6.424 -5.893 70.081 1.00 37.54 738 ALA A CA 1
ATOM 613 C C . ALA A 1 90 ? 6.564 -4.398 69.828 1.00 37.44 738 ALA A C 1
ATOM 614 O O . ALA A 1 90 ? 7.673 -3.934 69.558 1.00 39.08 738 ALA A O 1
ATOM 616 N N . ASP A 1 91 ? 5.480 -3.633 69.929 1.00 30.77 739 ASP A N 1
ATOM 617 C CA . ASP A 1 91 ? 5.433 -2.257 69.437 1.00 30.44 739 ASP A CA 1
ATOM 618 C C . ASP A 1 91 ? 4.807 -1.363 70.499 1.00 30.33 739 ASP A C 1
ATOM 619 O O . ASP A 1 91 ? 3.641 -1.587 70.891 1.00 29.93 739 ASP A O 1
ATOM 624 N N . PRO A 1 92 ? 5.520 -0.346 70.998 1.00 31.00 740 PRO A N 1
ATOM 625 C CA . PRO A 1 92 ? 4.944 0.516 72.049 1.00 29.16 740 PRO A CA 1
ATOM 626 C C . PRO A 1 92 ? 3.719 1.303 71.605 1.00 29.08 740 PRO A C 1
ATOM 627 O O . PRO A 1 92 ? 2.914 1.717 72.449 1.00 31.92 740 PRO A O 1
ATOM 631 N N . ASN A 1 93 ? 3.542 1.529 70.302 1.00 32.33 741 ASN A N 1
ATOM 632 C CA . ASN A 1 93 ? 2.378 2.255 69.836 1.00 33.97 741 ASN A CA 1
ATOM 633 C C . ASN A 1 93 ? 1.085 1.489 70.054 1.00 34.50 741 ASN A C 1
ATOM 634 O O . ASN A 1 93 ? 0.013 2.086 69.982 1.00 35.65 741 ASN A O 1
ATOM 639 N N . LEU A 1 94 ? 1.151 0.197 70.315 1.00 30.22 742 LEU A N 1
ATOM 640 C CA . LEU A 1 94 ? -0.052 -0.567 70.588 1.00 36.29 742 LEU A CA 1
ATOM 641 C C . LEU A 1 94 ? -0.445 -0.527 72.059 1.00 37.12 742 LEU A C 1
ATOM 642 O O . LEU A 1 94 ? -1.447 -1.140 72.437 1.00 33.42 742 LEU A O 1
ATOM 647 N N . LEU A 1 95 ? 0.311 0.174 72.897 1.00 29.62 743 LEU A N 1
ATOM 648 C CA . LEU A 1 95 ? -0.051 0.363 74.295 1.00 27.97 743 LEU A CA 1
ATOM 649 C C . LEU A 1 95 ? -0.404 1.828 74.490 1.00 30.22 743 LEU A C 1
ATOM 650 O O . LEU A 1 95 ? 0.318 2.707 74.011 1.00 29.85 743 LEU A O 1
ATOM 655 N N . GLU A 1 96 ? -1.516 2.094 75.171 1.00 24.89 744 GLU A N 1
ATOM 656 C CA . GLU A 1 96 ? -1.984 3.459 75.339 1.00 30.72 744 GLU A CA 1
ATOM 657 C C . GLU A 1 96 ? -2.602 3.657 76.716 1.00 27.95 744 GLU A C 1
ATOM 658 O O . GLU A 1 96 ? -3.308 2.782 77.218 1.00 31.80 744 GLU A O 1
ATOM 664 N N . VAL A 1 97 ? -2.373 4.825 77.308 1.00 30.85 745 VAL A N 1
ATOM 665 C CA . VAL A 1 97 ? -3.021 5.191 78.562 1.00 29.64 745 VAL A CA 1
ATOM 666 C C . VAL A 1 97 ? -4.284 5.982 78.250 1.00 28.74 745 VAL A C 1
ATOM 667 O O . VAL A 1 97 ? -4.242 6.975 77.514 1.00 26.32 745 VAL A O 1
ATOM 671 N N . GLY A 1 98 ? -5.408 5.556 78.818 1.00 29.84 746 GLY A N 1
ATOM 672 C CA . GLY A 1 98 ? -6.667 6.216 78.562 1.00 27.22 746 GLY A CA 1
ATOM 673 C C . GLY A 1 98 ? -6.802 7.513 79.333 1.00 29.21 746 GLY A C 1
ATOM 674 O O . GLY A 1 98 ? -5.909 7.932 80.066 1.00 28.12 746 GLY A O 1
ATOM 675 N N . ARG A 1 99 ? -7.959 8.151 79.157 1.00 26.58 747 ARG A N 1
ATOM 676 C CA . ARG A 1 99 ? -8.256 9.436 79.786 1.00 28.55 747 ARG A CA 1
ATOM 677 C C . ARG A 1 99 ? -8.333 9.311 81.308 1.00 26.33 747 ARG A C 1
ATOM 678 O O . ARG A 1 99 ? -8.731 8.281 81.852 1.00 32.30 747 ARG A O 1
ATOM 686 N N . GLN A 1 100 ? -7.936 10.373 82.003 1.00 24.70 748 GLN A N 1
ATOM 687 C CA . GLN A 1 100 ? -8.128 10.403 83.446 1.00 23.80 748 GLN A CA 1
ATOM 688 C C . GLN A 1 100 ? -9.623 10.433 83.775 1.00 26.48 748 GLN A C 1
ATOM 689 O O . GLN A 1 100 ? -10.395 11.140 83.134 1.00 27.38 748 GLN A O 1
ATOM 695 N N . ARG A 1 101 ? -10.032 9.654 84.776 1.00 24.24 749 ARG A N 1
ATOM 696 C CA . ARG A 1 101 ? -11.400 9.648 85.282 1.00 25.91 749 ARG A CA 1
ATOM 697 C C . ARG A 1 101 ? -11.408 10.218 86.691 1.00 27.67 749 ARG A C 1
ATOM 698 O O . ARG A 1 101 ? -10.560 9.857 87.506 1.00 25.73 749 ARG A O 1
ATOM 706 N N . ILE A 1 102 ? -12.350 11.110 86.988 1.00 25.67 750 ILE A N 1
ATOM 707 C CA . ILE A 1 102 ? -12.521 11.622 88.350 1.00 25.39 750 ILE A CA 1
ATOM 708 C C . ILE A 1 102 ? -13.886 11.164 88.851 1.00 26.14 750 ILE A C 1
ATOM 709 O O . ILE A 1 102 ? -14.907 11.429 88.208 1.00 26.40 750 ILE A O 1
ATOM 714 N N . GLU A 1 103 ? -13.917 10.500 89.998 1.00 23.85 751 GLU A N 1
ATOM 715 C CA . GLU A 1 103 ? -15.177 10.262 90.682 1.00 23.88 751 GLU A CA 1
ATOM 716 C C . GLU A 1 103 ? -15.306 11.257 91.830 1.00 20.87 751 GLU A C 1
ATOM 717 O O . GLU A 1 103 ? -14.356 11.452 92.586 1.00 26.12 751 GLU A O 1
ATOM 723 N N . MET A 1 104 ? -16.477 11.881 91.957 1.00 26.89 752 MET A N 1
ATOM 724 C CA . MET A 1 104 ? -16.721 12.863 93.007 1.00 24.03 752 MET A CA 1
ATOM 725 C C . MET A 1 104 ? -18.002 12.563 93.768 1.00 27.49 752 MET A C 1
ATOM 726 O O . MET A 1 104 ? -18.973 12.056 93.205 1.00 27.87 752 MET A O 1
ATOM 731 N N . ARG A 1 105 ? -18.007 12.911 95.055 1.00 24.19 753 ARG A N 1
ATOM 732 C CA . ARG A 1 105 ? -19.204 12.829 95.883 1.00 27.85 753 ARG A CA 1
ATOM 733 C C . ARG A 1 105 ? -19.095 13.841 97.018 1.00 34.32 753 ARG A C 1
ATOM 734 O O . ARG A 1 105 ? -18.000 14.281 97.379 1.00 30.63 753 ARG A O 1
ATOM 742 N N . TYR A 1 106 ? -20.249 14.189 97.583 1.00 26.94 754 TYR A N 1
ATOM 743 C CA . TYR A 1 106 ? -20.310 15.028 98.773 1.00 36.09 754 TYR A CA 1
ATOM 744 C C . TYR A 1 106 ? -19.741 14.279 99.976 1.00 33.49 754 TYR A C 1
ATOM 745 O O . TYR A 1 106 ? -19.801 13.057 100.049 1.00 33.27 754 TYR A O 1
ATOM 754 N N . CYS A 1 107 ? -19.158 15.008 100.926 1.00 39.85 755 CYS A N 1
ATOM 755 C CA . CYS A 1 107 ? -18.678 14.298 102.120 1.00 44.13 755 CYS A CA 1
ATOM 756 C C . CYS A 1 107 ? -19.157 14.931 103.427 1.00 59.68 755 CYS A C 1
ATOM 757 O O . CYS A 1 107 ? -19.610 14.222 104.338 1.00 65.42 755 CYS A O 1
ATOM 760 N N . CYS A 1 115 ? -15.429 12.664 105.524 1.00 74.62 763 CYS A N 1
ATOM 761 C CA . CYS A 1 115 ? -14.620 13.191 104.429 1.00 79.51 763 CYS A CA 1
ATOM 762 C C . CYS A 1 115 ? -13.153 12.783 104.549 1.00 87.60 763 CYS A C 1
ATOM 763 O O . CYS A 1 115 ? -12.426 13.286 105.408 1.00 99.26 763 CYS A O 1
ATOM 766 N N . MET B 1 6 ? 0.039 -46.084 43.385 1.00 99.81 654 MET B N 1
ATOM 767 C CA . MET B 1 6 ? -0.125 -45.379 44.650 1.00 100.82 654 MET B CA 1
ATOM 768 C C . MET B 1 6 ? -1.023 -44.151 44.483 1.00 106.34 654 MET B C 1
ATOM 769 O O . MET B 1 6 ? -1.169 -43.638 43.376 1.00 108.55 654 MET B O 1
ATOM 774 N N . PHE B 1 7 ? -1.628 -43.683 45.577 1.00 101.42 655 PHE B N 1
ATOM 775 C CA . PHE B 1 7 ? -2.617 -42.617 45.492 1.00 95.06 655 PHE B CA 1
ATOM 776 C C . PHE B 1 7 ? -2.724 -41.879 46.824 1.00 98.61 655 PHE B C 1
ATOM 777 O O . PHE B 1 7 ? -2.527 -42.461 47.897 1.00 95.56 655 PHE B O 1
ATOM 785 N N . TRP B 1 8 ? -3.032 -40.585 46.741 1.00 91.21 656 TRP B N 1
ATOM 786 C CA . TRP B 1 8 ? -3.269 -39.787 47.937 1.00 88.99 656 TRP B CA 1
ATOM 787 C C . TRP B 1 8 ? -4.608 -40.143 48.564 1.00 88.83 656 TRP B C 1
ATOM 788 O O . TRP B 1 8 ? -5.590 -40.410 47.864 1.00 93.38 656 TRP B O 1
ATOM 799 N N . THR B 1 9 ? -4.647 -40.131 49.893 1.00 86.71 657 THR B N 1
ATOM 800 C CA . THR B 1 9 ? -5.920 -40.099 50.590 1.00 86.48 657 THR B CA 1
ATOM 801 C C . THR B 1 9 ? -6.485 -38.681 50.554 1.00 86.03 657 THR B C 1
ATOM 802 O O . THR B 1 9 ? -5.816 -37.722 50.152 1.00 85.15 657 THR B O 1
ATOM 806 N N . GLY B 1 10 ? -7.742 -38.555 50.965 1.00 86.83 658 GLY B N 1
ATOM 807 C CA . GLY B 1 10 ? -8.362 -37.253 51.034 1.00 86.43 658 GLY B CA 1
ATOM 808 C C . GLY B 1 10 ? -7.886 -36.455 52.228 1.00 82.85 658 GLY B C 1
ATOM 809 O O . GLY B 1 10 ? -7.327 -36.990 53.187 1.00 88.44 658 GLY B O 1
ATOM 810 N N . TRP B 1 11 ? -8.113 -35.146 52.165 1.00 82.15 659 TRP B N 1
ATOM 811 C CA . TRP B 1 11 ? -7.651 -34.266 53.227 1.00 83.75 659 TRP B CA 1
ATOM 812 C C . TRP B 1 11 ? -8.422 -34.517 54.518 1.00 81.61 659 TRP B C 1
ATOM 813 O O . TRP B 1 11 ? -9.602 -34.872 54.508 1.00 82.49 659 TRP B O 1
ATOM 824 N N . GLY B 1 12 ? -7.728 -34.349 55.640 1.00 77.02 660 GLY B N 1
ATOM 825 C CA . GLY B 1 12 ? -8.362 -34.321 56.936 1.00 75.97 660 GLY B CA 1
ATOM 826 C C . GLY B 1 12 ? -8.764 -32.905 57.293 1.00 78.16 660 GLY B C 1
ATOM 827 O O . GLY B 1 12 ? -8.643 -31.983 56.483 1.00 83.29 660 GLY B O 1
ATOM 828 N N . PRO B 1 13 ? -9.240 -32.698 58.517 1.00 76.07 661 PRO B N 1
ATOM 829 C CA . PRO B 1 13 ? -9.665 -31.353 58.926 1.00 77.67 661 PRO B CA 1
ATOM 830 C C . PRO B 1 13 ? -8.491 -30.381 58.921 1.00 80.60 661 PRO B C 1
ATOM 831 O O . PRO B 1 13 ? -7.329 -30.760 58.748 1.00 79.66 661 PRO B O 1
ATOM 835 N N . TRP B 1 14 ? -8.809 -29.099 59.120 1.00 75.22 662 TRP B N 1
ATOM 836 C CA . TRP B 1 14 ? -7.845 -28.020 58.921 1.00 75.23 662 TRP B CA 1
ATOM 837 C C . TRP B 1 14 ? -6.988 -27.697 60.142 1.00 75.60 662 TRP B C 1
ATOM 838 O O . TRP B 1 14 ? -6.108 -26.836 60.035 1.00 81.18 662 TRP B O 1
ATOM 849 N N . GLU B 1 15 ? -7.229 -28.326 61.292 1.00 69.71 663 GLU B N 1
ATOM 850 C CA . GLU B 1 15 ? -6.351 -28.195 62.460 1.00 77.12 663 GLU B CA 1
ATOM 851 C C . GLU B 1 15 ? -6.200 -26.771 62.990 1.00 69.95 663 GLU B C 1
ATOM 852 O O . GLU B 1 15 ? -6.782 -25.820 62.457 1.00 71.74 663 GLU B O 1
ATOM 858 N N . ARG B 1 16 ? -5.386 -26.620 64.032 1.00 74.17 664 ARG B N 1
ATOM 859 C CA . ARG B 1 16 ? -5.360 -25.396 64.825 1.00 71.25 664 ARG B CA 1
ATOM 860 C C . ARG B 1 16 ? -4.606 -24.279 64.112 1.00 66.38 664 ARG B C 1
ATOM 861 O O . ARG B 1 16 ? -3.511 -24.489 63.580 1.00 71.12 664 ARG B O 1
ATOM 863 N N . CYS B 1 17 ? -5.198 -23.090 64.109 1.00 56.90 665 CYS B N 1
ATOM 864 C CA . CYS B 1 17 ? -4.520 -21.910 63.593 1.00 58.56 665 CYS B CA 1
ATOM 865 C C . CYS B 1 17 ? -3.366 -21.517 64.508 1.00 55.67 665 CYS B C 1
ATOM 866 O O . CYS B 1 17 ? -3.482 -21.580 65.730 1.00 57.68 665 CYS B O 1
ATOM 869 N N . THR B 1 18 ? -2.250 -21.085 63.918 1.00 56.76 666 THR B N 1
ATOM 870 C CA . THR B 1 18 ? -1.076 -20.772 64.728 1.00 54.80 666 THR B CA 1
ATOM 871 C C . THR B 1 18 ? -1.228 -19.490 65.532 1.00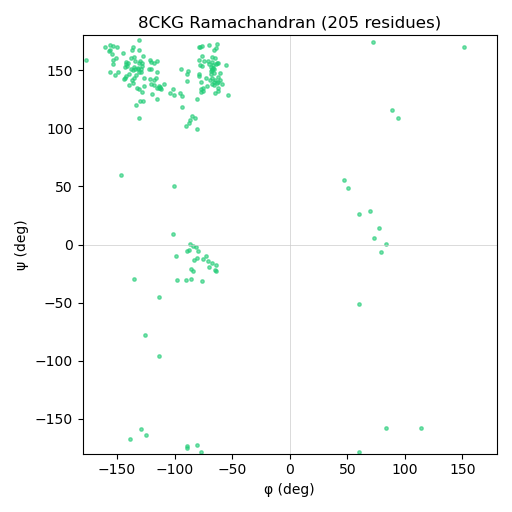 56.56 666 THR B C 1
ATOM 872 O O . THR B 1 18 ? -0.383 -19.228 66.395 1.00 58.97 666 THR B O 1
ATOM 876 N N . ALA B 1 19 ? -2.269 -18.697 65.283 1.00 54.50 667 ALA B N 1
ATOM 877 C CA . ALA B 1 19 ? -2.506 -17.480 66.048 1.00 48.84 667 ALA B CA 1
ATOM 878 C C . ALA B 1 19 ? -4.002 -17.298 66.262 1.00 53.10 667 ALA B C 1
ATOM 879 O O . ALA B 1 19 ? -4.826 -17.836 65.520 1.00 53.98 667 ALA B O 1
ATOM 881 N N . GLN B 1 20 ? -4.346 -16.539 67.304 1.00 49.66 668 GLN B N 1
ATOM 882 C CA . GLN B 1 20 ? -5.739 -16.252 67.627 1.00 48.64 668 GLN B CA 1
ATOM 883 C C . GLN B 1 20 ? -6.267 -15.053 66.867 1.00 54.78 668 GLN B C 1
ATOM 884 O O . GLN B 1 20 ? -7.467 -14.985 66.580 1.00 59.09 668 GLN B O 1
ATOM 886 N N . CYS B 1 21 ? -5.394 -14.111 66.537 1.00 52.70 669 CYS B N 1
ATOM 887 C CA . CYS B 1 21 ? -5.751 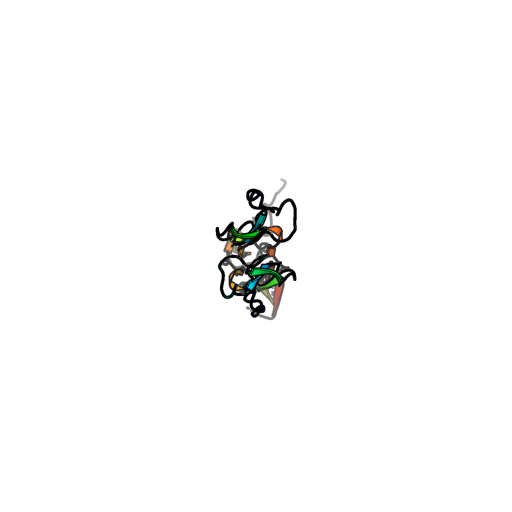-12.940 65.751 1.00 53.30 669 CYS B CA 1
ATOM 888 C C . CYS B 1 21 ? -4.476 -12.427 65.100 1.00 56.30 669 CYS B C 1
ATOM 889 O O . CYS B 1 21 ? -3.367 -12.827 65.468 1.00 52.57 669 CYS B O 1
ATOM 892 N N . GLY B 1 22 ? -4.648 -11.539 64.120 1.00 55.91 670 GLY B N 1
ATOM 893 C CA . GLY B 1 22 ? -3.522 -10.942 63.432 1.00 54.29 670 GLY B CA 1
ATOM 894 C C . GLY B 1 22 ? -2.843 -11.817 62.401 1.00 59.92 670 GLY B C 1
ATOM 895 O O . GLY B 1 22 ? -1.726 -11.495 61.982 1.00 60.57 670 GLY B O 1
ATOM 896 N N . GLY B 1 23 ? -3.467 -12.915 61.981 1.00 55.99 671 GLY B N 1
ATOM 897 C CA . GLY B 1 23 ? -2.879 -13.765 60.964 1.00 56.27 671 GLY B CA 1
ATOM 898 C C . GLY B 1 23 ? -1.967 -14.855 61.497 1.00 61.18 671 GLY B C 1
ATOM 899 O O . GLY B 1 23 ? -0.923 -14.567 62.095 1.00 62.48 671 GLY B O 1
ATOM 900 N N . GLY B 1 24 ? -2.369 -16.113 61.292 1.00 54.67 672 GLY B N 1
ATOM 901 C CA . GLY B 1 24 ? -1.550 -17.289 61.531 1.00 57.07 672 GLY B CA 1
ATOM 902 C C . GLY B 1 24 ? -1.775 -18.272 60.397 1.00 62.38 672 GLY B C 1
ATOM 903 O O . GLY B 1 24 ? -2.367 -17.890 59.382 1.00 63.98 672 GLY B O 1
ATOM 904 N N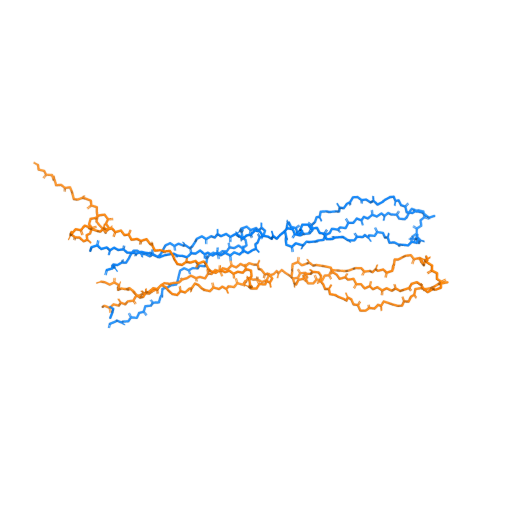 . ILE B 1 25 ? -1.334 -19.526 60.519 1.00 55.40 673 ILE B N 1
ATOM 905 C CA . ILE B 1 25 ? -1.620 -20.490 59.465 1.00 57.73 673 ILE B CA 1
ATOM 906 C C . ILE B 1 25 ? -2.208 -21.764 60.049 1.00 57.78 673 ILE B C 1
ATOM 907 O O . ILE B 1 25 ? -2.036 -22.084 61.227 1.00 57.96 673 ILE B O 1
ATOM 912 N N . GLN B 1 26 ? -2.912 -22.484 59.180 1.00 59.23 674 GLN B N 1
ATOM 913 C CA . GLN B 1 26 ? -3.497 -23.791 59.421 1.00 61.34 674 GLN B CA 1
ATOM 914 C C . GLN B 1 26 ? -2.872 -24.794 58.465 1.00 65.44 674 GLN B C 1
ATOM 915 O O . GLN B 1 26 ? -2.397 -24.432 57.387 1.00 65.64 674 GLN B O 1
ATOM 921 N N . ALA B 1 27 ? -2.901 -26.061 58.850 1.00 62.19 675 ALA B N 1
ATOM 922 C CA . ALA B 1 27 ? -2.476 -27.136 57.973 1.00 66.69 675 ALA B CA 1
ATOM 923 C C . ALA B 1 27 ? -3.534 -28.225 57.965 1.00 70.57 675 ALA B C 1
ATOM 924 O O . ALA B 1 27 ? -4.236 -28.427 58.958 1.00 78.06 675 ALA B O 1
ATOM 926 N N . ARG B 1 28 ? -3.656 -28.911 56.830 1.00 69.31 676 ARG B N 1
ATOM 927 C CA . ARG B 1 28 ? -4.366 -30.178 56.751 1.00 69.26 676 ARG B CA 1
ATOM 928 C C . ARG B 1 28 ? -3.449 -31.184 56.074 1.00 66.49 676 ARG B C 1
ATOM 929 O O . ARG B 1 28 ? -2.537 -30.812 55.332 1.00 71.90 676 ARG B O 1
ATOM 937 N N . ARG B 1 29 ? -3.684 -32.466 56.338 1.00 69.80 677 ARG B N 1
ATOM 938 C CA . ARG B 1 29 ? -2.745 -33.501 55.933 1.00 67.96 677 ARG B CA 1
ATOM 939 C C . ARG B 1 29 ? -3.451 -34.639 55.207 1.00 72.78 677 ARG B C 1
ATOM 940 O O . ARG B 1 29 ? -4.679 -34.757 55.208 1.00 76.21 677 ARG B O 1
ATOM 948 N N . ARG B 1 30 ? -2.635 -35.482 54.580 1.00 71.79 678 ARG B N 1
ATOM 949 C CA . ARG B 1 30 ? -3.108 -36.637 53.835 1.00 77.42 678 ARG B CA 1
ATOM 950 C C . ARG B 1 30 ? -1.970 -37.646 53.773 1.00 74.42 678 ARG B C 1
ATOM 951 O O . ARG B 1 30 ? -0.822 -37.330 54.099 1.00 72.62 678 ARG B O 1
ATOM 959 N N . ILE B 1 31 ? -2.305 -38.867 53.353 1.00 78.12 679 ILE B N 1
ATOM 960 C CA . ILE B 1 31 ? -1.383 -40.000 53.336 1.00 78.06 679 ILE B CA 1
ATOM 961 C C . ILE B 1 31 ? -1.192 -40.473 51.900 1.00 84.32 679 ILE B C 1
ATOM 962 O O . ILE B 1 31 ? -2.158 -40.565 51.133 1.00 81.75 679 ILE B O 1
ATOM 967 N N . CYS B 1 32 ? 0.057 -40.771 51.537 1.00 86.91 680 CYS B N 1
ATOM 968 C CA . CYS B 1 32 ? 0.367 -41.417 50.264 1.00 90.95 680 CYS B CA 1
ATOM 969 C C . CYS B 1 32 ? 0.264 -42.929 50.451 1.00 95.29 680 CYS B C 1
ATOM 970 O O . CYS B 1 32 ? 1.120 -43.545 51.097 1.00 94.89 680 CYS B O 1
ATOM 973 N N . GLU B 1 33 ? -0.792 -43.522 49.898 1.00 95.92 681 GLU B N 1
ATOM 974 C CA . GLU B 1 33 ? -1.020 -44.954 50.037 1.00 98.81 681 GLU B CA 1
ATOM 975 C C . GLU B 1 33 ? -0.100 -45.735 49.115 1.00 97.14 681 GLU B C 1
ATOM 976 O O . GLU B 1 33 ? 0.129 -45.340 47.973 1.00 98.33 681 GLU B O 1
ATOM 982 N N . ASN B 1 34 ? 0.425 -46.850 49.620 1.00 96.74 682 ASN B N 1
ATOM 983 C CA . ASN B 1 34 ? 1.169 -47.830 48.828 1.00 96.04 682 ASN B CA 1
ATOM 984 C C . ASN B 1 34 ? 2.418 -47.241 48.177 1.00 90.66 682 ASN B C 1
ATOM 985 O O . ASN B 1 34 ? 2.873 -47.738 47.139 1.00 92.22 682 ASN B O 1
ATOM 990 N N . GLY B 1 35 ? 2.988 -46.187 48.756 1.00 87.05 683 GLY B N 1
ATOM 991 C CA . GLY B 1 35 ? 4.182 -45.598 48.204 1.00 89.97 683 GLY B CA 1
ATOM 992 C C . GLY B 1 35 ? 4.718 -44.457 49.037 1.00 88.84 683 GLY B C 1
ATOM 993 O O . GLY B 1 35 ? 4.004 -43.851 49.844 1.00 94.11 683 GLY B O 1
ATOM 994 N N . PRO B 1 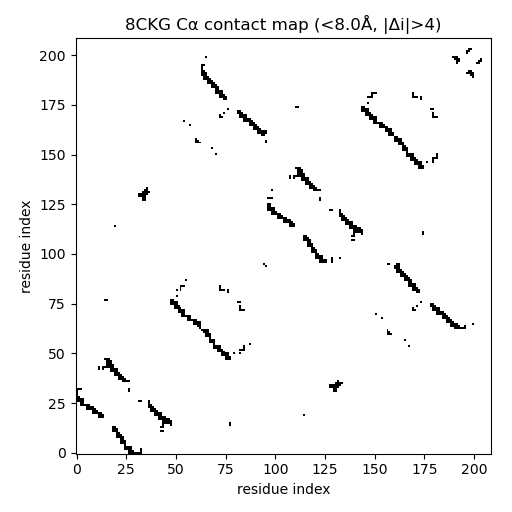36 ? 6.007 -44.150 48.864 1.00 87.80 684 PRO B N 1
ATOM 995 C CA . PRO B 1 36 ? 6.605 -43.010 49.569 1.00 91.33 684 PRO B CA 1
ATOM 996 C C . PRO B 1 36 ? 6.511 -41.690 48.819 1.00 96.89 684 PRO B C 1
ATOM 997 O O . PRO B 1 36 ? 6.879 -40.651 49.379 1.00 95.20 684 PRO B O 1
ATOM 1001 N N . ASP B 1 37 ? 6.028 -41.688 47.584 1.00 92.45 685 ASP B N 1
ATOM 1002 C CA . ASP B 1 37 ? 6.279 -40.578 46.676 1.00 99.08 685 ASP B CA 1
ATOM 1003 C C . ASP B 1 37 ? 5.094 -40.337 45.740 1.00 102.65 685 ASP B C 1
ATOM 1004 O O . ASP B 1 37 ? 5.206 -40.400 44.520 1.00 96.73 685 ASP B O 1
ATOM 1009 N N . CYS B 1 38 ? 3.924 -40.039 46.303 1.00 105.24 686 CYS B N 1
ATOM 1010 C CA . CYS B 1 38 ? 2.829 -39.543 45.486 1.00 95.20 686 CYS B CA 1
ATOM 1011 C C . CYS B 1 38 ? 3.177 -38.150 44.977 1.00 90.20 686 CYS B C 1
ATOM 1012 O O . CYS B 1 38 ? 3.961 -37.418 45.592 1.00 86.95 686 CYS B O 1
ATOM 1015 N N . ALA B 1 39 ? 2.611 -37.795 43.825 1.00 98.11 687 ALA B N 1
ATOM 1016 C CA . ALA B 1 39 ? 2.864 -36.478 43.256 1.00 92.14 687 ALA B CA 1
ATOM 1017 C C . ALA B 1 39 ? 2.357 -35.400 44.199 1.00 89.54 687 ALA B C 1
ATOM 1018 O O . ALA B 1 39 ? 1.254 -35.494 44.743 1.00 88.89 687 ALA B O 1
ATOM 1020 N N . GLY B 1 40 ? 3.176 -34.381 44.407 1.00 88.16 688 GLY B N 1
ATOM 1021 C CA . GLY B 1 40 ? 2.787 -33.316 45.301 1.00 85.65 688 GLY B CA 1
ATOM 1022 C C . GLY B 1 40 ? 3.066 -33.636 46.759 1.00 82.79 688 GLY B C 1
ATOM 1023 O O . GLY B 1 40 ? 3.877 -34.503 47.115 1.00 81.63 688 GLY B O 1
ATOM 1024 N N . CYS B 1 41 ? 2.337 -32.930 47.616 1.00 80.29 689 CYS B N 1
ATOM 1025 C CA . CYS B 1 41 ? 2.692 -32.733 49.013 1.00 80.78 689 CYS B CA 1
ATOM 1026 C C . CYS B 1 41 ? 1.659 -33.374 49.937 1.00 79.18 689 CYS B C 1
ATOM 1027 O O . CYS B 1 41 ? 0.456 -33.349 49.653 1.00 79.99 689 CYS B O 1
ATOM 1030 N N . ASN B 1 42 ? 2.128 -33.948 51.048 1.00 73.75 690 ASN B N 1
ATOM 1031 C CA . ASN B 1 42 ? 1.218 -34.579 51.995 1.00 74.65 690 ASN B CA 1
ATOM 1032 C C . ASN B 1 42 ? 0.516 -33.582 52.909 1.00 77.47 690 ASN B C 1
ATOM 1033 O O . ASN B 1 42 ? -0.354 -33.992 53.686 1.00 75.60 690 ASN B O 1
ATOM 1038 N N . VAL B 1 43 ? 0.873 -32.301 52.849 1.00 69.96 691 VAL B N 1
ATOM 1039 C CA . VAL B 1 43 ? 0.308 -31.291 53.735 1.00 72.80 691 VAL B CA 1
ATOM 1040 C C . VAL B 1 43 ? -0.004 -30.035 52.926 1.00 74.14 691 VAL B C 1
ATOM 1041 O O . VAL B 1 43 ? 0.737 -29.668 52.008 1.00 76.42 691 VAL B O 1
ATOM 1045 N N . GLU B 1 44 ? -1.122 -29.395 53.250 1.00 68.43 692 GLU B N 1
ATOM 1046 C CA . GLU B 1 44 ? -1.532 -28.145 52.633 1.00 69.17 692 GLU B CA 1
ATOM 1047 C C . GLU B 1 44 ? -1.794 -27.116 53.725 1.00 74.63 692 GLU B C 1
ATOM 1048 O O . GLU B 1 44 ? -2.295 -27.459 54.803 1.00 70.54 692 GLU B O 1
ATOM 1054 N N . TYR B 1 45 ? -1.435 -25.860 53.455 1.00 75.28 693 TYR B N 1
ATOM 1055 C CA . TYR B 1 45 ? -1.569 -24.774 54.420 1.00 69.27 693 TYR B CA 1
ATOM 1056 C C . TYR B 1 45 ? -2.474 -23.676 53.869 1.00 70.90 693 TYR B C 1
ATOM 1057 O O . TYR B 1 45 ? -2.649 -23.535 52.654 1.00 76.45 693 TYR B O 1
ATOM 1066 N N . GLN B 1 46 ? -3.049 -22.891 54.782 1.00 62.94 694 GLN B N 1
ATOM 1067 C CA . GLN B 1 46 ? -3.858 -21.737 54.406 1.00 70.02 694 GLN B CA 1
ATOM 1068 C C . GLN B 1 46 ? -3.816 -20.711 55.534 1.00 71.71 694 GLN B C 1
ATOM 1069 O O . GLN B 1 46 ? -3.308 -20.981 56.626 1.00 64.89 694 GLN B O 1
ATOM 1075 N N . SER B 1 47 ? -4.357 -19.522 55.262 1.00 73.15 695 SER B N 1
ATOM 1076 C CA . SER B 1 47 ? -4.382 -18.442 56.244 1.00 73.43 695 SER B CA 1
ATOM 1077 C C . SER B 1 47 ? -5.627 -18.524 57.116 1.00 70.15 695 SER B C 1
ATOM 1078 O O . SER B 1 47 ? -6.685 -18.985 56.683 1.00 68.61 695 SER B O 1
ATOM 1081 N N . CYS B 1 48 ? -5.490 -18.066 58.358 1.00 66.14 696 CYS B N 1
ATOM 1082 C CA . CYS B 1 48 ? -6.589 -18.136 59.311 1.00 68.74 696 CYS B CA 1
ATOM 1083 C C . CYS B 1 48 ? -6.446 -17.029 60.346 1.00 67.75 696 CYS B C 1
ATOM 1084 O O . CYS B 1 48 ? -5.343 -16.536 60.612 1.00 64.44 696 CYS B O 1
ATOM 1087 N N . ASN B 1 49 ? -7.588 -16.657 60.935 1.00 68.38 697 ASN B N 1
ATOM 1088 C CA . ASN B 1 49 ? -7.662 -15.659 62.004 1.00 62.47 697 ASN B CA 1
ATOM 1089 C C . ASN B 1 49 ? -6.915 -14.389 61.616 1.00 59.01 697 ASN B C 1
ATOM 1090 O O . ASN B 1 49 ? -6.104 -13.846 62.368 1.00 62.20 697 ASN B O 1
ATOM 1095 N N . THR B 1 50 ? -7.203 -13.925 60.409 1.00 62.91 698 THR B N 1
ATOM 1096 C CA . THR B 1 50 ? -6.562 -12.748 59.850 1.00 62.09 698 THR B CA 1
ATOM 1097 C C . THR B 1 50 ? -7.082 -11.449 60.451 1.00 59.06 698 THR B C 1
ATOM 1098 O O . THR B 1 50 ? -6.470 -10.399 60.228 1.00 63.05 698 THR B O 1
ATOM 1102 N N . ASN B 1 51 ? -8.181 -11.489 61.195 1.00 59.45 699 ASN B N 1
ATOM 1103 C CA . ASN B 1 51 ? -8.710 -10.275 61.800 1.00 61.01 699 ASN B CA 1
ATOM 1104 C C . ASN B 1 51 ? -7.685 -9.670 62.759 1.00 64.82 699 ASN B C 1
ATOM 1105 O O . ASN B 1 51 ? -6.986 -10.407 63.471 1.00 58.54 699 ASN B O 1
ATOM 1110 N N . PRO B 1 52 ? -7.558 -8.344 62.799 1.00 61.24 700 PRO B N 1
ATOM 1111 C CA . PRO B 1 52 ? -6.610 -7.722 63.730 1.00 60.43 700 PRO B CA 1
ATOM 1112 C C . PRO B 1 52 ? -7.020 -7.940 65.175 1.00 59.34 700 PRO B C 1
ATOM 1113 O O . PRO B 1 52 ? -8.203 -8.071 65.498 1.00 61.80 700 PRO B O 1
ATOM 1117 N N . CYS B 1 53 ? -6.020 -7.974 66.052 1.00 54.22 701 CYS B N 1
ATOM 1118 C CA . CYS B 1 53 ? -6.285 -8.278 67.445 1.00 54.38 701 CYS B CA 1
ATOM 1119 C C . CYS B 1 53 ? -7.091 -7.151 68.085 1.00 51.26 701 CYS B C 1
ATOM 1120 O O . CYS B 1 53 ? -7.007 -5.997 67.658 1.00 49.96 701 CYS B O 1
ATOM 1123 N N . PRO B 1 54 ? -7.903 -7.467 69.089 1.00 48.75 702 PRO B N 1
ATOM 1124 C CA . PRO B 1 54 ? -8.766 -6.450 69.699 1.00 42.38 702 PRO B CA 1
ATOM 1125 C C . PRO B 1 54 ? -8.008 -5.547 70.668 1.00 51.33 702 PRO B C 1
ATOM 1126 O O . PRO B 1 54 ? -6.944 -5.897 71.195 1.00 50.77 702 PRO B O 1
ATOM 1130 N N . GLU B 1 55 ? -8.589 -4.366 70.910 1.00 41.10 703 GLU B N 1
ATOM 1131 C CA . GLU B 1 55 ? -8.099 -3.469 71.952 1.00 42.24 703 GLU B CA 1
ATOM 1132 C C . GLU B 1 55 ? -8.667 -3.920 73.294 1.00 44.90 703 GLU B C 1
ATOM 1133 O O . GLU B 1 55 ? -9.870 -3.782 73.552 1.00 43.87 703 GLU B O 1
ATOM 1139 N N . LEU B 1 56 ? -7.812 -4.470 74.142 1.00 36.22 704 LEU B N 1
ATOM 1140 C CA . LEU B 1 56 ? -8.232 -4.899 75.462 1.00 38.18 704 LEU B CA 1
ATOM 1141 C C . LEU B 1 56 ? -7.947 -3.789 76.456 1.00 32.83 704 LEU B C 1
ATOM 1142 O O . LEU B 1 56 ? -7.028 -2.990 76.265 1.00 32.85 704 LEU B O 1
ATOM 1147 N N . LYS B 1 57 ? -8.756 -3.737 77.514 1.00 35.83 705 LYS B N 1
ATOM 1148 C CA . LYS B 1 57 ? -8.680 -2.670 78.506 1.00 36.86 705 LYS B CA 1
ATOM 1149 C C . LYS B 1 57 ? -8.714 -3.233 79.917 1.00 38.70 705 LYS B C 1
ATOM 1150 O O . LYS B 1 57 ? -9.396 -4.225 80.199 1.00 36.02 705 LYS B O 1
ATOM 1156 N N . LYS B 1 58 ? -7.987 -2.566 80.807 1.00 32.62 706 LYS B N 1
ATOM 1157 C CA . LYS B 1 58 ? -8.100 -2.780 82.240 1.00 33.93 706 LYS B CA 1
ATOM 1158 C C . LYS B 1 58 ? -8.026 -1.419 82.918 1.00 36.05 706 LYS B C 1
ATOM 1159 O O . LYS B 1 58 ? -7.220 -0.576 82.523 1.00 41.39 706 LYS B O 1
ATOM 1165 N N . THR B 1 59 ? -8.875 -1.190 83.915 1.00 34.42 707 THR B N 1
ATOM 1166 C CA . THR B 1 59 ? -8.806 0.061 84.659 1.00 33.42 707 THR B CA 1
ATOM 1167 C C . THR B 1 59 ? -7.855 -0.076 85.847 1.00 33.25 707 THR B C 1
ATOM 1168 O O . THR B 1 59 ? -7.712 -1.145 86.453 1.00 28.78 707 THR B O 1
ATOM 1172 N N . THR B 1 60 ? -7.183 1.012 86.161 1.00 22.56 708 THR B N 1
ATOM 1173 C CA . THR B 1 60 ? -6.401 1.046 87.370 1.00 22.74 708 THR B CA 1
ATOM 1174 C C . THR B 1 60 ? -7.369 0.991 88.548 1.00 26.31 708 THR B C 1
ATOM 1175 O O . THR B 1 60 ? -8.564 1.261 88.398 1.00 26.06 708 THR B O 1
ATOM 1179 N N . PRO B 1 61 ? -6.881 0.638 89.734 1.00 28.19 709 PRO B N 1
ATOM 1180 C CA . PRO B 1 61 ? -7.678 0.883 90.941 1.00 28.91 709 PRO B CA 1
ATOM 1181 C C . PRO B 1 61 ? -7.899 2.380 91.122 1.00 28.24 709 PRO B C 1
ATOM 1182 O O . PRO B 1 61 ? -7.130 3.214 90.627 1.00 24.55 709 PRO B O 1
ATOM 1186 N N . TRP B 1 62 ? -8.968 2.716 91.838 1.00 30.65 710 TRP B N 1
ATOM 1187 C CA . TRP B 1 62 ? -9.161 4.095 92.277 1.00 28.71 710 TRP B CA 1
ATOM 1188 C C . TRP B 1 62 ? -8.066 4.508 93.250 1.00 25.83 710 TRP B C 1
ATOM 1189 O O . TRP B 1 62 ? -7.644 3.716 94.099 1.00 28.78 710 TRP B O 1
ATOM 1200 N N . THR B 1 63 ? -7.608 5.757 93.139 1.00 27.61 711 THR B N 1
ATOM 1201 C CA . THR B 1 63 ? -6.801 6.353 94.200 1.00 29.72 711 THR B CA 1
ATOM 1202 C C . THR B 1 63 ? -7.687 6.497 95.440 1.00 30.41 711 THR B C 1
ATOM 1203 O O . THR B 1 63 ? -8.904 6.350 95.353 1.00 26.85 711 THR B O 1
ATOM 1207 N N . PRO B 1 64 ? -7.110 6.779 96.610 1.00 29.08 712 PRO B N 1
ATOM 1208 C CA . PRO B 1 64 ? -7.940 7.093 97.783 1.00 31.32 712 PRO B CA 1
ATOM 1209 C C . PRO B 1 64 ? -8.747 8.378 97.599 1.00 33.33 712 PRO B C 1
ATOM 1210 O O . PRO B 1 64 ? -8.415 9.253 96.800 1.00 30.35 712 PRO B O 1
ATOM 1214 N N . TRP B 1 65 ? -9.852 8.467 98.336 1.00 31.79 713 TRP B N 1
ATOM 1215 C CA . TRP B 1 65 ? -10.659 9.682 98.309 1.00 30.54 713 TRP B CA 1
ATOM 1216 C C . TRP B 1 65 ? -9.863 10.825 98.911 1.00 32.91 713 TRP B C 1
ATOM 1217 O O . TRP B 1 65 ? -9.122 10.636 99.878 1.00 39.02 713 TRP B O 1
ATOM 1228 N N . THR B 1 66 ? -9.972 12.009 98.317 1.00 30.71 714 THR B N 1
ATOM 1229 C CA . THR B 1 66 ? -9.284 13.183 98.834 1.00 31.72 714 THR B CA 1
ATOM 1230 C C . THR B 1 66 ? -10.190 14.399 98.743 1.00 34.79 714 THR B C 1
ATOM 1231 O O . THR B 1 66 ? -10.982 14.514 97.803 1.00 32.43 714 THR B O 1
ATOM 1235 N N . PRO B 1 67 ? -10.081 15.330 99.688 1.00 43.21 715 PRO B N 1
ATOM 1236 C CA . PRO B 1 67 ? -11.011 16.465 99.710 1.00 45.34 715 PRO B CA 1
ATOM 1237 C C . PRO B 1 67 ? -10.765 17.426 98.552 1.00 49.29 715 PRO B C 1
ATOM 1238 O O . PRO B 1 67 ? -9.669 17.492 97.997 1.00 43.97 715 PRO B O 1
ATOM 1242 N N . VAL B 1 68 ? -11.809 18.173 98.179 1.00 48.44 716 VAL B N 1
ATOM 1243 C CA . VAL B 1 68 ? -11.753 19.033 96.997 1.00 52.11 716 VAL B CA 1
ATOM 1244 C C . VAL B 1 68 ? -11.441 20.471 97.408 1.00 62.52 716 VAL B C 1
ATOM 1245 O O . VAL B 1 68 ? -10.797 21.217 96.659 1.00 68.73 716 VAL B O 1
ATOM 1249 N N . ASN B 1 69 ? -11.873 20.868 98.603 1.00 58.54 717 ASN B N 1
ATOM 1250 C CA . ASN B 1 69 ? -11.570 22.211 99.112 1.00 70.95 717 ASN B CA 1
ATOM 1251 C C . ASN B 1 69 ? -10.900 22.182 100.483 1.00 74.17 717 ASN B C 1
ATOM 1252 O O . ASN B 1 69 ? -11.317 22.896 101.402 1.00 80.26 717 ASN B O 1
ATOM 1257 N N . HIS B 1 76 ? -18.078 21.138 100.477 1.00 58.10 724 HIS B N 1
ATOM 1258 C CA . HIS B 1 76 ? -17.104 20.116 100.851 1.00 61.52 724 HIS B CA 1
ATOM 1259 C C . HIS B 1 76 ? -17.394 18.809 100.120 1.00 55.40 724 HIS B C 1
ATOM 1260 O O . HIS B 1 76 ? -18.397 18.133 100.398 1.00 56.14 724 HIS B O 1
ATOM 1262 N N . TYR B 1 77 ? -16.526 18.475 99.170 1.00 53.89 725 TYR B N 1
ATOM 1263 C CA . TYR B 1 77 ? -16.659 17.289 98.337 1.00 44.74 725 TYR B CA 1
ATOM 1264 C C . TYR B 1 77 ? -15.362 16.510 98.418 1.00 42.94 725 TYR B C 1
ATOM 1265 O O . TYR B 1 77 ? -14.342 17.027 98.865 1.00 38.13 725 TYR B O 1
ATOM 1274 N N . GLU B 1 78 ? -15.409 15.246 98.027 1.00 34.06 726 GLU B N 1
ATOM 1275 C CA . GLU B 1 78 ? -14.191 14.475 97.900 1.00 29.90 726 GLU B CA 1
ATOM 1276 C C . GLU B 1 78 ? -14.171 13.834 96.524 1.00 31.03 726 GLU B C 1
ATOM 1277 O O . GLU B 1 78 ? -15.226 13.618 95.912 1.00 30.09 726 GLU B O 1
ATOM 1283 N N . GLN B 1 79 ? -12.963 13.569 96.044 1.00 26.24 727 GLN B N 1
ATOM 1284 C CA . GLN B 1 79 ? -12.735 13.034 94.709 1.00 26.35 727 GLN B CA 1
ATOM 1285 C C . GLN B 1 79 ? -11.660 11.958 94.738 1.00 27.91 727 GLN B C 1
ATOM 1286 O O . GLN B 1 79 ? -10.744 11.990 95.569 1.00 29.85 727 GLN B O 1
ATOM 1292 N N . ARG B 1 80 ? -11.755 11.009 93.804 1.00 27.02 728 ARG B N 1
ATOM 1293 C CA . ARG B 1 80 ? -10.663 10.068 93.562 1.00 25.90 728 ARG B CA 1
ATOM 1294 C C . ARG B 1 80 ? -10.481 9.917 92.056 1.00 27.53 728 ARG B C 1
ATOM 1295 O O . ARG B 1 80 ? -11.318 10.354 91.264 1.00 25.35 728 ARG B O 1
ATOM 1303 N N . PHE B 1 81 ? -9.399 9.258 91.656 1.00 25.74 729 PHE B N 1
ATOM 1304 C CA . PHE B 1 81 ? -8.996 9.195 90.255 1.00 20.21 729 PHE B CA 1
ATOM 1305 C C . PHE B 1 81 ? -8.689 7.756 89.833 1.00 31.43 729 PHE B C 1
ATOM 1306 O O . PHE B 1 81 ? -8.368 6.893 90.661 1.00 25.53 729 PHE B O 1
ATOM 1314 N N . ARG B 1 82 ? -8.790 7.507 88.524 1.00 24.14 730 ARG B N 1
ATOM 1315 C CA . ARG B 1 82 ? -8.291 6.269 87.921 1.00 25.77 730 ARG B CA 1
ATOM 1316 C C . ARG B 1 82 ? -8.013 6.511 86.439 1.00 27.02 730 ARG B C 1
ATOM 1317 O O . ARG B 1 82 ? -8.347 7.568 85.880 1.00 26.64 730 ARG B O 1
ATOM 1325 N N . TYR B 1 83 ? -7.394 5.512 85.807 1.00 25.34 731 TYR B N 1
ATOM 1326 C CA . TYR B 1 83 ? -7.150 5.531 84.369 1.00 24.86 731 TYR B CA 1
ATOM 1327 C C . TYR B 1 83 ? -7.470 4.161 83.797 1.00 27.24 731 TYR B C 1
ATOM 1328 O O . TYR B 1 83 ? -7.651 3.179 84.525 1.00 29.75 731 TYR B O 1
ATOM 1337 N N . THR B 1 84 ? -7.541 4.094 82.473 1.00 26.47 732 THR B N 1
ATOM 1338 C CA . THR B 1 84 ? -7.632 2.816 81.785 1.00 30.89 732 THR B CA 1
ATOM 1339 C C . THR B 1 84 ? -6.315 2.553 81.069 1.00 34.65 732 THR B C 1
ATOM 1340 O O . THR B 1 84 ? -5.696 3.476 80.532 1.00 29.81 732 THR B O 1
ATOM 1344 N N . CYS B 1 85 ? -5.852 1.309 81.139 1.00 27.52 733 CYS B N 1
ATOM 1345 C CA . CYS B 1 85 ? -4.721 0.843 80.349 1.00 28.77 733 CYS B CA 1
ATOM 1346 C C . CYS B 1 85 ? -5.271 0.061 79.165 1.00 32.76 733 CYS B C 1
ATOM 1347 O O . CYS B 1 85 ? -6.099 -0.838 79.344 1.00 31.58 733 CYS B O 1
ATOM 1350 N N . LYS B 1 86 ? -4.830 0.414 77.961 1.00 24.27 734 LYS B N 1
ATOM 1351 C CA . LYS B 1 86 ? -5.357 -0.174 76.741 1.00 31.68 734 LYS B CA 1
ATOM 1352 C C . LYS B 1 86 ? -4.222 -0.729 75.895 1.00 32.74 734 LYS B C 1
ATOM 1353 O O . LYS B 1 86 ? -3.183 -0.081 75.722 1.00 28.45 734 LYS B O 1
ATOM 1359 N N . ALA B 1 87 ? -4.430 -1.924 75.351 1.00 31.10 735 ALA B N 1
ATOM 1360 C CA . ALA B 1 87 ? -3.433 -2.529 74.488 1.00 28.52 735 ALA B CA 1
ATOM 1361 C C . ALA B 1 87 ? -4.124 -3.402 73.451 1.00 27.55 735 ALA B C 1
ATOM 1362 O O . ALA B 1 87 ? -5.157 -4.008 73.727 1.00 33.41 735 ALA B O 1
ATOM 1364 N N . ARG B 1 88 ? -3.517 -3.488 72.270 1.00 35.04 736 ARG B N 1
ATOM 1365 C CA . ARG B 1 88 ? -3.970 -4.368 71.193 1.00 35.66 736 ARG B CA 1
ATOM 1366 C C . ARG B 1 88 ? -3.258 -5.707 71.372 1.00 36.16 736 ARG B C 1
ATOM 1367 O O . ARG B 1 88 ? -2.086 -5.855 71.023 1.00 35.51 736 ARG B O 1
ATOM 1375 N N . LEU B 1 89 ? -3.973 -6.689 71.914 1.00 34.30 737 LEU B N 1
ATOM 1376 C CA . LEU B 1 89 ? -3.399 -7.945 72.364 1.00 36.78 737 LEU B CA 1
ATOM 1377 C C . LEU B 1 89 ? -4.371 -9.067 72.054 1.00 39.84 737 LEU B C 1
ATOM 1378 O O . LEU B 1 89 ? -5.585 -8.854 72.008 1.00 40.57 737 LEU B O 1
ATOM 1383 N N . ALA B 1 90 ? -3.829 -10.271 71.867 1.00 38.57 738 ALA B N 1
ATOM 1384 C CA . ALA B 1 90 ? -4.667 -11.462 71.764 1.00 40.53 738 ALA B CA 1
ATOM 1385 C C . ALA B 1 90 ? -5.197 -11.934 73.122 1.00 43.52 738 ALA B C 1
ATOM 1386 O O . ALA B 1 90 ? -6.301 -12.490 73.196 1.00 40.81 738 ALA B O 1
ATOM 1388 N N . ASP B 1 91 ? -4.443 -11.721 74.199 1.00 37.79 739 ASP B N 1
ATOM 1389 C CA . ASP B 1 91 ? -4.682 -12.400 75.469 1.00 36.47 739 ASP B CA 1
ATOM 1390 C C . ASP B 1 91 ? -4.714 -11.342 76.559 1.00 39.84 739 ASP B C 1
ATOM 1391 O O . ASP B 1 91 ? -3.737 -10.585 76.704 1.00 38.69 739 ASP B O 1
ATOM 1396 N N . PRO B 1 92 ? -5.794 -11.239 77.343 1.00 38.36 740 PRO B N 1
ATOM 1397 C CA . PRO B 1 92 ? -5.835 -10.213 78.403 1.00 34.53 740 PRO B CA 1
ATOM 1398 C C . PRO B 1 92 ? -4.810 -10.415 79.504 1.00 34.60 740 PRO B C 1
ATOM 1399 O O . PRO B 1 92 ? -4.485 -9.446 80.195 1.00 33.55 740 PRO B O 1
ATOM 1403 N N . ASN B 1 93 ? -4.292 -11.630 79.701 1.00 31.47 741 ASN B N 1
ATOM 1404 C CA . ASN B 1 93 ? -3.249 -11.825 80.702 1.00 36.06 741 ASN B CA 1
ATOM 1405 C C . ASN B 1 93 ? -1.979 -11.061 80.359 1.00 33.68 741 ASN B C 1
ATOM 1406 O O . ASN B 1 93 ? -1.118 -10.896 81.225 1.00 34.91 741 ASN B O 1
ATOM 1411 N N . LEU B 1 94 ? -1.815 -10.641 79.108 1.00 30.71 742 LEU B N 1
ATOM 1412 C CA . LEU B 1 94 ? -0.616 -9.922 78.693 1.00 33.49 742 LEU B CA 1
ATOM 1413 C C . LEU B 1 94 ? -0.702 -8.434 78.993 1.00 27.68 742 LEU B C 1
ATOM 1414 O O . LEU B 1 94 ? 0.246 -7.706 78.686 1.00 29.52 742 LEU B O 1
ATOM 1419 N N . LEU B 1 95 ? -1.822 -7.971 79.547 1.00 26.67 743 LEU B N 1
ATOM 1420 C CA . LEU B 1 95 ? -2.021 -6.583 79.931 1.00 27.63 743 LEU B CA 1
ATOM 1421 C C . LEU B 1 95 ? -2.121 -6.541 81.444 1.00 33.02 743 LEU B C 1
ATOM 1422 O O . LEU B 1 95 ? -2.782 -7.396 82.045 1.00 30.51 743 LEU B O 1
ATOM 1427 N N . GLU B 1 96 ? -1.456 -5.563 82.061 1.00 26.21 744 GLU B N 1
ATOM 1428 C CA . GLU B 1 96 ? -1.397 -5.491 83.515 1.00 24.65 744 GLU B CA 1
ATOM 1429 C C . GLU B 1 96 ? -1.240 -4.042 83.960 1.00 28.92 744 GLU B C 1
ATOM 1430 O O . GLU B 1 96 ? -0.549 -3.250 83.314 1.00 30.43 744 GLU B O 1
ATOM 1436 N N . VAL B 1 97 ? -1.849 -3.715 85.096 1.00 25.77 745 VAL B N 1
ATOM 1437 C CA . VAL B 1 97 ? -1.675 -2.420 85.746 1.00 25.31 745 VAL B CA 1
ATOM 1438 C C . VAL B 1 97 ? -0.584 -2.560 86.796 1.00 29.31 745 VAL B C 1
ATOM 1439 O O . VAL B 1 97 ? -0.611 -3.493 87.611 1.00 27.74 745 VAL B O 1
ATOM 1443 N N . GLY B 1 98 ? 0.385 -1.651 86.774 1.00 26.94 746 GLY B N 1
ATOM 1444 C CA . GLY B 1 98 ? 1.461 -1.674 87.736 1.00 25.72 746 GLY B CA 1
ATOM 1445 C C . GLY B 1 98 ? 1.025 -1.059 89.045 1.00 25.56 746 GLY B C 1
ATOM 1446 O O . GLY B 1 98 ? -0.143 -0.729 89.263 1.00 26.25 746 GLY B O 1
ATOM 1447 N N . ARG B 1 99 ? 2.004 -0.904 89.929 1.00 25.98 747 ARG B N 1
ATOM 1448 C CA . ARG B 1 99 ? 1.778 -0.398 91.272 1.00 26.45 747 ARG B CA 1
ATOM 1449 C C . ARG B 1 99 ? 1.335 1.048 91.252 1.00 19.48 747 ARG B C 1
ATOM 1450 O O . ARG B 1 99 ? 1.638 1.804 90.326 1.00 22.52 747 ARG B O 1
ATOM 1458 N N . GLN B 1 100 ? 0.627 1.435 92.304 1.00 24.90 748 GLN B N 1
ATOM 1459 C CA . GLN B 1 100 ? 0.335 2.841 92.536 1.00 24.56 748 GLN B CA 1
ATOM 1460 C C . GLN B 1 100 ? 1.589 3.532 93.052 1.00 27.32 748 GLN B C 1
ATOM 1461 O O . GLN B 1 100 ? 2.261 3.021 93.952 1.00 25.14 748 GLN B O 1
ATOM 1467 N N . ARG B 1 101 ? 1.915 4.678 92.470 1.00 20.28 749 ARG B N 1
ATOM 1468 C CA . ARG B 1 101 ? 3.066 5.472 92.887 1.00 26.72 749 ARG B CA 1
ATOM 1469 C C . ARG B 1 101 ? 2.570 6.781 93.476 1.00 28.31 749 ARG B C 1
ATOM 1470 O O . ARG B 1 101 ? 1.691 7.424 92.901 1.00 22.36 749 ARG B O 1
ATOM 1478 N N . ILE B 1 102 ? 3.132 7.184 94.615 1.00 23.70 750 ILE B N 1
ATOM 1479 C CA . ILE B 1 102 ? 2.689 8.376 95.329 1.00 22.66 750 ILE B CA 1
ATOM 1480 C C . ILE B 1 102 ? 3.854 9.345 95.424 1.00 25.46 750 ILE B C 1
ATOM 1481 O O . ILE B 1 102 ? 4.949 8.964 95.856 1.00 27.66 750 ILE B O 1
ATOM 1486 N N . GLU B 1 103 ? 3.625 10.593 95.037 1.00 20.73 751 GLU B N 1
ATOM 1487 C CA . GLU B 1 103 ? 4.583 11.650 95.316 1.00 23.29 751 GLU B CA 1
ATOM 1488 C C . GLU B 1 103 ? 3.940 12.643 96.268 1.00 24.22 751 GLU B C 1
ATOM 1489 O O . GLU B 1 103 ? 2.775 13.014 96.088 1.00 24.79 751 GLU B O 1
ATOM 1495 N N . MET B 1 104 ? 4.683 13.051 97.291 1.00 20.49 752 MET B N 1
ATOM 1496 C CA . MET B 1 104 ? 4.275 14.125 98.193 1.00 23.33 752 MET B CA 1
ATOM 1497 C C . MET B 1 104 ? 5.216 15.322 98.095 1.00 24.94 752 MET B C 1
ATOM 1498 O O . MET B 1 104 ? 6.375 15.205 97.680 1.00 23.64 752 MET B O 1
ATOM 1503 N N . ARG B 1 105 ? 4.715 16.489 98.501 1.00 23.10 753 ARG B N 1
ATOM 1504 C CA . ARG B 1 105 ? 5.553 17.668 98.638 1.00 22.85 753 ARG B CA 1
ATOM 1505 C C . ARG B 1 105 ? 5.211 18.380 99.937 1.00 27.51 753 ARG B C 1
ATOM 1506 O O . ARG B 1 105 ? 4.042 18.469 100.320 1.00 23.90 753 ARG B O 1
ATOM 1514 N N . TYR B 1 106 ? 6.244 18.856 100.621 1.00 25.29 754 TYR B N 1
ATOM 1515 C CA . TYR B 1 106 ? 6.094 19.657 101.830 1.00 24.99 754 TYR B CA 1
ATOM 1516 C C . TYR B 1 106 ? 5.705 21.085 101.474 1.00 22.63 754 TYR B C 1
ATOM 1517 O O . TYR B 1 106 ? 6.340 21.711 100.617 1.00 24.08 754 TYR B O 1
ATOM 1526 N N . CYS B 1 107 ? 4.667 21.611 102.133 1.00 21.45 755 CYS B N 1
ATOM 1527 C CA . CYS B 1 107 ? 4.202 22.968 101.875 1.00 24.62 755 CYS B CA 1
ATOM 1528 C C . CYS B 1 107 ? 4.645 23.990 102.918 1.00 27.40 755 CYS B C 1
ATOM 1529 O O . CYS B 1 107 ? 4.176 25.137 102.870 1.00 26.85 755 CYS B O 1
ATOM 1532 N N . SER B 1 108 ? 5.545 23.608 103.841 1.00 24.15 756 SER B N 1
ATOM 1533 C CA . SER B 1 108 ? 6.067 24.474 104.897 1.00 29.87 756 SER B CA 1
ATOM 1534 C C . SER B 1 108 ? 4.984 24.707 105.940 1.00 34.29 756 SER B C 1
ATOM 1535 O O . SER B 1 108 ? 3.837 24.278 105.759 1.00 32.42 756 SER B O 1
ATOM 1538 N N . SER B 1 109 ? 5.334 25.388 107.035 1.00 37.87 757 SER B N 1
ATOM 1539 C CA . SER B 1 109 ? 4.348 25.622 108.085 1.00 33.25 757 SER B CA 1
ATOM 1540 C C . SER B 1 109 ? 3.270 26.618 107.659 1.00 34.33 757 SER B C 1
ATOM 1541 O O . SER B 1 109 ? 2.193 26.628 108.262 1.00 38.20 757 SER B O 1
ATOM 1544 N N . ASP B 1 110 ? 3.508 27.436 106.623 1.00 32.88 758 ASP B N 1
ATOM 1545 C CA . ASP B 1 110 ? 2.445 28.323 106.153 1.00 34.91 758 ASP B CA 1
ATOM 1546 C C . ASP B 1 110 ? 1.445 27.605 105.239 1.00 38.49 758 ASP B C 1
ATOM 1547 O O . ASP B 1 110 ? 0.391 28.169 104.928 1.00 41.05 758 ASP B O 1
ATOM 1552 N N . GLY B 1 111 ? 1.750 26.387 104.792 1.00 32.13 759 GLY B N 1
ATOM 1553 C CA . GLY B 1 111 ? 0.792 25.565 104.082 1.00 30.38 759 GLY B CA 1
ATOM 1554 C C . GLY B 1 111 ? 0.648 25.833 102.595 1.00 34.62 759 GLY B C 1
ATOM 1555 O O . GLY B 1 111 ? -0.159 25.159 101.944 1.00 32.49 759 GLY B O 1
ATOM 1556 N N . THR B 1 112 ? 1.395 26.788 102.028 1.00 31.47 760 THR B N 1
ATOM 1557 C CA . THR B 1 112 ? 1.277 27.084 100.598 1.00 32.43 760 THR B CA 1
ATOM 1558 C C . THR B 1 112 ? 2.605 27.251 99.866 1.00 29.96 760 THR B C 1
ATOM 1559 O O . THR B 1 112 ? 2.648 26.953 98.666 1.00 28.87 760 THR B O 1
ATOM 1563 N N . SER B 1 113 ? 3.682 27.708 100.517 1.00 31.51 761 SER B N 1
ATOM 1564 C CA . SER B 1 113 ? 4.926 28.004 99.800 1.00 27.79 761 SER B CA 1
ATOM 1565 C C . SER B 1 113 ? 5.532 26.742 99.199 1.00 32.57 761 SER B C 1
ATOM 1566 O O . SER B 1 113 ? 5.723 25.733 99.890 1.00 32.44 761 SER B O 1
ATOM 1569 N N . GLY B 1 114 ? 5.869 26.815 97.910 1.00 30.45 762 GLY B N 1
ATOM 1570 C CA . GLY B 1 114 ? 6.300 25.659 97.155 1.00 36.01 762 GLY B CA 1
ATOM 1571 C C . GLY B 1 114 ? 5.175 24.771 96.687 1.00 32.84 762 GLY B C 1
ATOM 1572 O O . GLY B 1 114 ? 5.429 23.802 95.954 1.00 35.41 762 GLY B O 1
ATOM 1573 N N . CYS B 1 115 ? 3.936 25.042 97.107 1.00 30.07 763 CYS B N 1
ATOM 1574 C CA . CYS B 1 115 ? 2.802 24.243 96.684 1.00 30.46 763 CYS B CA 1
ATOM 1575 C C . CYS B 1 115 ? 1.942 25.158 95.836 1.00 29.41 763 CYS B C 1
ATOM 1576 O O . CYS B 1 115 ? 2.254 25.364 94.649 1.00 30.55 763 CYS B O 1
ATOM 1579 N N . SER B 1 116 ? 0.900 25.796 96.386 1.00 24.35 764 SER B N 1
ATOM 1580 C CA . SER B 1 116 ? 0.067 26.654 95.553 1.00 29.68 764 SER B CA 1
ATOM 1581 C C . SER B 1 116 ? 0.641 28.056 95.376 1.00 30.49 764 SER B C 1
ATOM 1582 O O . SER B 1 116 ? 0.175 28.797 94.498 1.00 29.14 764 SER B O 1
ATOM 1585 N N . THR B 1 117 ? 1.642 28.445 96.163 1.00 23.68 765 THR B N 1
ATOM 1586 C CA . THR B 1 117 ? 2.201 29.786 96.058 1.00 25.56 765 THR B CA 1
ATOM 1587 C C . THR B 1 117 ? 3.714 29.698 95.937 1.00 28.65 765 THR B C 1
ATOM 1588 O O . THR B 1 117 ? 4.341 28.762 96.436 1.00 26.15 765 THR B O 1
ATOM 1592 N N . GLY B 1 118 ? 4.296 30.685 95.262 1.00 24.37 766 GLY B N 1
ATOM 1593 C CA . GLY B 1 118 ? 5.731 30.855 95.225 1.00 32.16 766 GLY B CA 1
ATOM 1594 C C . GLY B 1 118 ? 6.214 31.726 96.369 1.00 32.17 766 GLY B C 1
ATOM 1595 O O . GLY B 1 118 ? 5.461 32.126 97.262 1.00 32.45 766 GLY B O 1
ATOM 1596 N N . THR B 1 119 ? 7.501 32.016 96.343 1.00 35.87 767 THR B N 1
ATOM 1597 C CA . THR B 1 119 ? 8.086 32.778 97.434 1.00 38.28 767 THR B CA 1
ATOM 1598 C C . THR B 1 119 ? 7.687 34.250 97.315 1.00 27.14 767 THR B C 1
ATOM 1599 O O . THR B 1 119 ? 7.701 34.836 96.229 1.00 30.53 767 THR B O 1
ATOM 1603 N N . LEU B 1 120 ? 7.281 34.822 98.442 1.00 32.42 768 LEU B N 1
ATOM 1604 C CA . LEU B 1 120 ? 6.846 36.212 98.491 1.00 30.25 768 LEU B CA 1
ATOM 1605 C C . LEU B 1 120 ? 8.007 37.168 98.238 1.00 28.28 768 LEU B C 1
ATOM 1606 O O . LEU B 1 120 ? 9.108 36.975 98.752 1.00 28.32 768 LEU B O 1
ATOM 1611 N N . GLU B 1 121 ? 7.761 38.214 97.449 1.00 24.70 769 GLU B N 1
ATOM 1612 C CA . GLU B 1 121 ? 8.721 39.296 97.262 1.00 27.27 769 GLU B CA 1
ATOM 1613 C C . GLU B 1 121 ? 8.173 40.578 97.869 1.00 26.99 769 GLU B C 1
ATOM 1614 O O . GLU B 1 121 ? 7.008 40.915 97.663 1.00 25.98 769 GLU B O 1
ATOM 1620 N N . VAL B 1 122 ? 9.012 41.299 98.601 1.00 22.02 770 VAL B N 1
ATOM 1621 C CA . VAL B 1 122 ? 8.594 42.531 99.256 1.00 22.94 770 VAL B CA 1
ATOM 1622 C C . VAL B 1 122 ? 9.573 43.633 98.869 1.00 26.78 770 VAL B C 1
ATOM 1623 O O . VAL B 1 122 ? 10.785 43.515 99.120 1.00 23.26 770 VAL B O 1
ATOM 1627 N N . LEU B 1 123 ? 9.052 44.719 98.293 1.00 22.56 771 LEU B N 1
ATOM 1628 C CA . LEU B 1 123 ? 9.868 45.870 97.912 1.00 25.69 771 LEU B CA 1
ATOM 1629 C C . LEU B 1 123 ? 9.877 46.916 99.028 1.00 30.22 771 LEU B C 1
ATOM 1630 O O . LEU B 1 123 ? 8.828 47.462 99.403 1.00 28.85 771 LEU B O 1
ATOM 1635 N N . PHE B 1 124 ? 11.056 47.181 99.561 1.00 27.66 772 PHE B N 1
ATOM 1636 C CA . PHE B 1 124 ? 11.252 48.266 100.508 1.00 31.66 772 PHE B CA 1
ATOM 1637 C C . PHE B 1 124 ? 11.958 49.419 99.803 1.00 32.02 772 PHE B C 1
ATOM 1638 O O . PHE B 1 124 ? 12.480 50.325 100.454 1.00 57.58 772 PHE B O 1
#

GO terms:
  GO:0007155 cell adhesion (P, TAS)
  GO:0007267 cell-cell signaling (P, TAS)
  GO:0007399 nervous system development (P, TAS)
  GO:0005886 plasma membrane (C, TAS)
  GO:0070062 extracellular exosome (C, HDA)

InterPro domains:
  IPR000884 Thrombospondin type-1 (TSP1) repeat [PF00090] (599-647)
  IPR000884 Thrombospondin type-1 (TSP1) repeat [PF00090] (658-701)
  IPR000884 Thrombospondin type-1 (TSP1) repeat [PF00090] (788-838)
  IPR000884 Thrombospondin type-1 (TSP1) repeat [PF00090] (845-895)
  IPR000884 Thrombospondin type-1 (TSP1) repeat [PF00090] (900-942)
  IPR000884 Thrombospondin type-1 (TSP1) repeat [PS50092] (540-593)
  IPR000884 Thrombospondin type-1 (TSP1) repeat [PS50092] (595-651)
  IPR000884 Thrombospondin type-1 (TSP1) repeat [PS50092] (653-702)
  IPR000884 Thrombospondin type-1 (TSP1) repeat [PS50092] (784-839)
  IPR000884 Thrombospondin type-1 (TSP1) repeat [PS50092] (841-896)
  IPR000884 Thrombospondin type-1 (TSP1) repeat [PS50092] (899-944)
  IPR000884 Thrombospondin type-1 (TSP1) repeat [SM00209] (543-597)
  IPR000884 Thrombospondin type-1 (TSP1) repeat [SM00209] (598-651)
  IPR000884 Thrombospondin type-1 (TSP1) repeat [SM00209] (656-702)
  IPR000884 Thrombospondin type-1 (TSP1) repeat [SM00209] (787-839)
  IPR000884 Thrombospondin type-1 (TSP1) repeat [SM00209] (844-896)
  IPR000884 Thrombospondin type-1 (TSP1) repeat [SM00209] (899-946)
  IPR001627 Sema domain [PF01403] (292-465)
  IPR001627 Sema domain [PS51004] (35-484)
  IPR001627 Sema domain [SM00630] (58-468)

Nearest PDB structures (foldseek):
  8ckm-assembly1_A  TM=9.947E-01  e=5.606E-15  Homo sapiens
  8ckk-assembly1_A  TM=9.580E-01  e=4.742E-15  Homo sapiens
  8ckl-assembly1_B  TM=8.784E-01  e=8.397E-16  Homo sapiens
  8ckm-assembly1_B  TM=9.071E-01  e=4.742E-15  Homo sapiens
  8ckk-assembly1_B  TM=8.867E-01  e=7.009E-15  Homo sapiens

Secondary structure (DSSP, 8-state):
-EEPPPPPPPPPS-SSS-EEEEEE--EETSS--BS-SEEEEEE--SPPPEEEEEPPPPPPEE--EEEEEE-EEEEE-S-GGGEEE---EEEEEE--/-EEPPP------S-SSS-EEEEEE--EETSS--BB-SEEEEEE--SPPPEEEEEPPPPPPEE---EEEEEE-EEEEE-S-GGGEEE---EEEEEE-TTTT-BTTTB-------

Solvent-accessible surface area: 13453 Å² total; per-residue (Å²): 123,113,55,46,64,66,25,124,87,80,94,33,96,27,128,12,53,38,9,21,28,4,63,114,57,59,26,80,115,27,109,87,7,50,26,23,73,26,67,64,72,77,15,61,91,80,100,22,72,81,36,136,72,69,2,78,70,5,64,66,6,66,114,81,97,30,25,52,3,80,3,30,0,36,0,94,7,46,53,72,123,55,1,89,34,10,210,66,105,87,65,101,119,160,49,138,126,122,59,36,62,82,32,119,61,91,90,32,80,32,78,21,51,34,7,24,36,11,57,120,50,115,24,67,118,22,130,74,9,52,27,24,75,24,62,62,73,78,15,67,92,114,108,31,67,95,40,125,74,70,3,82,66,2,68,65,7,56,59,167,86,108,13,25,54,1,63,1,8,0,34,1,132,10,54,52,70,125,62,1,92,34,11,182,68,127,93,69,93,64,130,2,32,119,92,32,53,36,57,19,86,63,61,125,155,161,95,179,220